Protein AF-A0A0D2XL15-F1 (afdb_monomer_lite)

Secondary structure (DSSP, 8-state):
--SSS---------PPPHHHHT-SSHHHHHHHHHHHHHHHHHHH-HHHHHHHHHHHH-TT-TT--GGGPEEEEE-SS-HHHHHHHHHHTT--EEEEEE--HHHHHHHHHHHH--SS-EEEEEEEESSSEEEEE---GGG--S------------------PPPHHHHHHHHHHHHHHHHHHHHHHHHHHHHHHHHTTTTSTTSTTPPEEEEEE-HHHHHSTTHHHHHHHHHHHHHT-

Foldseek 3Di:
DPPPLDDDDDDDDDDDDPCNVPDPDCLSVLLVVLVVVLVSCVVPPVVLNVVQVVCVVPVPDPPSDLVSQAEDEAQDDDVPSNVVSNVVSSSSYDHPYHHHPFRVLLVNCVSNDPDDADSFKGWEAEPDTDIDGDDDPVVCPDPDDDDDDDDDDDDDDDDDDDDPVRVVVVVVVVVVVLLVVLLVVLCVVQVRCVVVCVVPPPPPPRHHDYGYDYPCVVPPPCSVVSNVVSNCVVVVD

Structure (mmCIF, N/CA/C/O backbone):
data_AF-A0A0D2XL15-F1
#
_entry.id   AF-A0A0D2XL15-F1
#
loop_
_atom_site.group_PDB
_atom_site.id
_atom_site.type_symbol
_atom_site.label_atom_id
_atom_site.label_alt_id
_atom_site.label_comp_id
_atom_site.label_asym_id
_atom_site.label_entity_id
_atom_site.label_seq_id
_atom_site.pdbx_PDB_ins_code
_atom_site.Cartn_x
_atom_site.Cartn_y
_atom_site.Cartn_z
_atom_site.occupancy
_atom_site.B_iso_or_equiv
_atom_site.auth_seq_id
_atom_site.auth_comp_id
_atom_site.auth_asym_id
_atom_site.auth_atom_id
_atom_site.pdbx_PDB_model_num
ATOM 1 N N . MET A 1 1 ? -18.539 2.687 -1.175 1.00 51.81 1 MET A N 1
ATOM 2 C CA . MET A 1 1 ? -18.487 2.506 -2.646 1.00 51.81 1 MET A CA 1
ATOM 3 C C . MET A 1 1 ? -19.911 2.543 -3.176 1.00 51.81 1 MET A C 1
ATOM 5 O O . MET A 1 1 ? -20.771 2.013 -2.484 1.00 51.81 1 MET A O 1
ATOM 9 N N . TYR A 1 2 ? -20.169 3.165 -4.332 1.00 61.94 2 TYR A N 1
ATOM 10 C CA . TYR A 1 2 ? -21.537 3.346 -4.857 1.00 61.94 2 TYR A CA 1
ATOM 11 C C . TYR A 1 2 ? -21.943 2.327 -5.941 1.00 61.94 2 TYR A C 1
ATOM 13 O O . TYR A 1 2 ? -23.074 2.353 -6.412 1.00 61.94 2 TYR A O 1
ATOM 21 N N . GLY A 1 3 ? -21.058 1.389 -6.308 1.00 53.12 3 GLY A N 1
ATOM 22 C CA . GLY A 1 3 ? -21.353 0.332 -7.291 1.00 53.12 3 GLY A CA 1
ATOM 23 C C . GLY A 1 3 ? -21.255 0.768 -8.760 1.00 53.12 3 GLY A C 1
ATOM 24 O O . GLY A 1 3 ? -21.486 -0.035 -9.655 1.00 53.12 3 GLY A O 1
ATOM 25 N N . ASP A 1 4 ? -20.856 2.011 -9.012 1.00 60.22 4 ASP A N 1
ATOM 26 C CA . ASP A 1 4 ? -20.758 2.668 -10.321 1.00 60.22 4 ASP A CA 1
ATOM 27 C C . ASP A 1 4 ? -19.308 3.069 -10.667 1.00 60.22 4 ASP A C 1
ATOM 29 O O . ASP A 1 4 ? -19.067 4.003 -11.426 1.00 60.22 4 ASP A O 1
ATOM 33 N N . MET A 1 5 ? -18.323 2.380 -10.077 1.00 55.03 5 MET A N 1
ATOM 34 C CA . MET A 1 5 ? -16.891 2.729 -10.115 1.00 55.03 5 MET A CA 1
ATOM 35 C C . MET A 1 5 ? -16.540 4.063 -9.433 1.00 55.03 5 MET A C 1
ATOM 37 O O . MET A 1 5 ? -15.364 4.422 -9.373 1.00 55.03 5 MET A O 1
ATOM 41 N N . THR A 1 6 ? -17.504 4.764 -8.828 1.00 56.22 6 THR A N 1
ATOM 42 C CA . THR A 1 6 ? -17.238 5.946 -8.009 1.00 56.22 6 THR A CA 1
ATOM 43 C C . THR A 1 6 ? -17.158 5.581 -6.528 1.00 56.22 6 THR A C 1
ATOM 45 O O . THR A 1 6 ? -17.766 4.627 -6.017 1.00 56.22 6 THR A O 1
ATOM 48 N N . PHE A 1 7 ? -16.318 6.319 -5.811 1.00 63.94 7 PHE A N 1
ATOM 49 C CA . PHE A 1 7 ? -16.120 6.148 -4.384 1.00 63.94 7 PHE A CA 1
ATOM 50 C C . PHE A 1 7 ? -15.761 7.488 -3.757 1.00 63.94 7 PHE A C 1
ATOM 52 O O . PHE A 1 7 ? -15.059 8.303 -4.350 1.00 63.94 7 PHE A O 1
ATOM 59 N N . LYS A 1 8 ? -16.261 7.711 -2.542 1.00 68.00 8 LYS A N 1
ATOM 60 C CA . LYS A 1 8 ? -15.853 8.838 -1.715 1.00 68.00 8 LYS A CA 1
ATOM 61 C C . LYS A 1 8 ? -14.734 8.361 -0.800 1.00 68.00 8 LYS A C 1
ATOM 63 O O . LYS A 1 8 ? -14.941 7.446 -0.006 1.00 68.00 8 LYS A O 1
ATOM 68 N N . LEU A 1 9 ? -13.559 8.960 -0.953 1.00 74.31 9 LEU A N 1
ATOM 69 C CA . LEU A 1 9 ? -12.442 8.774 -0.037 1.00 74.31 9 LEU A CA 1
ATOM 70 C C . LEU A 1 9 ? -12.579 9.755 1.120 1.00 74.31 9 LEU A C 1
ATOM 72 O O . LEU A 1 9 ? -12.767 10.952 0.909 1.00 74.31 9 LEU A O 1
ATOM 76 N N . ALA A 1 10 ? -12.445 9.232 2.326 1.00 78.81 10 ALA A N 1
ATOM 77 C CA . ALA A 1 10 ? -12.200 9.997 3.531 1.00 78.81 10 ALA A CA 1
ATOM 78 C C . ALA A 1 10 ? -10.965 9.380 4.186 1.00 78.81 10 ALA A C 1
ATOM 80 O O . ALA A 1 10 ? -10.881 8.156 4.298 1.00 78.81 10 ALA A O 1
ATOM 81 N N . PHE A 1 11 ? -9.978 10.200 4.529 1.00 80.69 11 PHE A N 1
ATOM 82 C CA . PHE A 1 11 ? -8.733 9.718 5.112 1.00 80.69 11 PHE A CA 1
ATOM 83 C C . PHE A 1 11 ? -8.260 10.661 6.210 1.00 80.69 11 PHE A C 1
ATOM 85 O O . PHE A 1 11 ? -8.328 11.881 6.075 1.00 80.69 11 PHE A O 1
ATOM 92 N N . THR A 1 12 ? -7.728 10.071 7.274 1.00 84.06 12 THR A N 1
ATOM 93 C CA . THR A 1 12 ? -6.986 10.776 8.318 1.00 84.06 12 THR A CA 1
ATOM 94 C C . THR A 1 12 ? -5.523 10.386 8.177 1.00 84.06 12 THR A C 1
ATOM 96 O O . THR A 1 12 ? -5.206 9.199 8.098 1.00 84.06 12 THR A O 1
ATOM 99 N N . LYS A 1 13 ? -4.622 11.371 8.134 1.00 86.44 13 LYS A N 1
ATOM 100 C CA . LYS A 1 13 ? -3.174 11.136 8.108 1.00 86.44 13 LYS A CA 1
ATOM 101 C C . LYS A 1 13 ? -2.550 11.746 9.350 1.00 86.44 13 LYS A C 1
ATOM 103 O O . LYS A 1 13 ? -2.709 12.940 9.586 1.00 86.44 13 LYS A O 1
ATOM 108 N N . VAL A 1 14 ? -1.817 10.933 10.105 1.00 87.12 14 VAL A N 1
ATOM 109 C CA . VAL A 1 14 ? -1.129 11.363 11.325 1.00 87.12 14 VAL A CA 1
ATOM 110 C C . VAL A 1 14 ? 0.310 10.869 11.309 1.00 87.12 14 VAL A C 1
ATOM 112 O O . VAL A 1 14 ? 0.598 9.754 10.876 1.00 87.12 14 VAL A O 1
ATOM 115 N N . THR A 1 15 ? 1.221 11.729 11.753 1.00 85.75 15 THR A N 1
ATOM 116 C CA . THR A 1 15 ? 2.645 11.417 11.877 1.00 85.75 15 THR A CA 1
ATOM 117 C C . THR A 1 15 ? 2.882 10.587 13.133 1.00 85.75 15 THR A C 1
ATOM 119 O O . THR A 1 15 ? 2.457 10.969 14.222 1.00 85.75 15 THR A O 1
ATOM 122 N N . ILE A 1 16 ? 3.597 9.470 12.999 1.00 84.62 16 ILE A N 1
ATOM 123 C CA . ILE A 1 16 ? 4.055 8.692 14.154 1.00 84.62 16 ILE A CA 1
ATOM 124 C C . ILE A 1 16 ? 5.167 9.491 14.842 1.00 84.62 16 ILE A C 1
ATOM 126 O O . ILE A 1 16 ? 6.108 9.940 14.191 1.00 84.62 16 ILE A O 1
ATOM 130 N N . SER A 1 17 ? 5.054 9.709 16.152 1.00 86.44 17 SER A N 1
ATOM 131 C CA . SER A 1 17 ? 6.073 10.448 16.900 1.00 86.44 17 SER A CA 1
ATOM 132 C C . SER A 1 17 ? 7.366 9.637 17.020 1.00 86.44 17 SER A C 1
ATOM 134 O O . SER A 1 17 ? 7.341 8.407 17.070 1.00 86.44 17 SER A O 1
ATOM 136 N N . MET A 1 18 ? 8.508 10.319 17.139 1.00 83.81 18 MET A N 1
ATOM 137 C CA . MET A 1 18 ? 9.798 9.639 17.308 1.00 83.81 18 MET A CA 1
ATOM 138 C C . MET A 1 18 ? 9.825 8.758 18.570 1.00 83.81 18 MET A C 1
ATOM 140 O O . MET A 1 18 ? 10.387 7.669 18.564 1.00 83.81 18 MET A O 1
ATOM 144 N N . GLY A 1 19 ? 9.146 9.179 19.643 1.00 85.12 19 GLY A N 1
ATOM 145 C CA . GLY A 1 19 ? 9.004 8.361 20.851 1.00 85.12 19 GLY A CA 1
ATOM 146 C C . GLY A 1 19 ? 8.300 7.027 20.587 1.00 85.12 19 GLY A C 1
ATOM 147 O O . GLY A 1 19 ? 8.755 6.000 21.075 1.00 85.12 19 GLY A O 1
ATOM 148 N N . LEU A 1 20 ? 7.256 7.025 19.750 1.00 85.75 20 LEU A N 1
ATOM 149 C CA . LEU A 1 20 ? 6.548 5.803 19.356 1.00 85.75 20 LEU A CA 1
ATOM 150 C C . LEU A 1 20 ? 7.367 4.924 18.405 1.00 85.75 20 LEU A C 1
ATOM 152 O O . LEU A 1 20 ? 7.268 3.703 18.469 1.00 85.75 20 LEU A O 1
ATOM 156 N N . MET A 1 21 ? 8.194 5.518 17.543 1.00 81.44 21 MET A N 1
ATOM 157 C CA . MET A 1 21 ? 9.092 4.759 16.662 1.00 81.44 21 MET A CA 1
ATOM 158 C C . MET A 1 21 ? 10.205 4.028 17.434 1.00 81.44 21 MET A C 1
ATOM 160 O O . MET A 1 21 ? 10.733 3.035 16.943 1.00 81.44 21 MET A O 1
ATOM 164 N N . LEU A 1 22 ? 10.556 4.508 18.633 1.00 84.00 22 LEU A N 1
ATOM 165 C CA . LEU A 1 22 ? 11.539 3.894 19.538 1.00 84.00 22 LEU A CA 1
ATOM 166 C C . LEU A 1 22 ? 10.883 3.143 20.706 1.00 84.00 22 LEU A C 1
ATOM 168 O O . LEU A 1 22 ? 11.575 2.758 21.654 1.00 84.00 22 LEU A O 1
ATOM 172 N N . ALA A 1 23 ? 9.559 2.964 20.669 1.00 81.06 23 ALA A N 1
ATOM 173 C CA . ALA A 1 23 ? 8.829 2.289 21.729 1.00 81.06 23 ALA A CA 1
ATOM 174 C C . ALA A 1 23 ? 9.384 0.876 21.940 1.00 81.06 23 ALA A C 1
ATOM 176 O O . ALA A 1 23 ? 9.662 0.132 20.998 1.00 81.06 23 ALA A O 1
ATOM 177 N N . LYS A 1 24 ? 9.539 0.490 23.209 1.00 79.25 24 LYS A N 1
ATOM 178 C CA . LYS A 1 24 ? 10.111 -0.817 23.568 1.00 79.25 24 LYS A CA 1
ATOM 179 C C . LYS A 1 24 ? 9.142 -1.965 23.316 1.00 79.25 24 LYS A C 1
ATOM 181 O O . LYS A 1 24 ? 9.563 -3.117 23.241 1.00 79.25 24 LYS A O 1
ATOM 186 N N . THR A 1 25 ? 7.850 -1.660 23.242 1.00 81.62 25 THR A N 1
ATOM 187 C CA . THR A 1 25 ? 6.784 -2.644 23.086 1.00 81.62 25 THR A CA 1
ATOM 188 C C . THR A 1 25 ? 5.857 -2.246 21.947 1.00 81.62 25 THR A C 1
ATOM 190 O O . THR A 1 25 ? 5.632 -1.067 21.679 1.00 81.62 25 THR A O 1
ATOM 193 N N . ALA A 1 26 ? 5.286 -3.248 21.280 1.00 79.25 26 ALA A N 1
ATOM 194 C CA . ALA A 1 26 ? 4.296 -3.029 20.232 1.00 79.25 26 ALA A CA 1
ATOM 195 C C . ALA A 1 26 ? 2.955 -2.507 20.780 1.00 79.25 26 ALA A C 1
ATOM 197 O O . ALA A 1 26 ? 2.168 -1.961 20.011 1.00 79.25 26 ALA A O 1
ATOM 198 N N . GLU A 1 27 ? 2.697 -2.656 22.084 1.00 83.38 27 GLU A N 1
ATOM 199 C CA . GLU A 1 27 ? 1.460 -2.210 22.738 1.00 83.38 27 GLU A CA 1
ATOM 200 C C . GLU A 1 27 ? 1.260 -0.701 22.593 1.00 83.38 27 GLU A C 1
ATOM 202 O O . GLU A 1 27 ? 0.172 -0.264 22.233 1.00 83.38 27 GLU A O 1
ATOM 207 N N . GLU A 1 28 ? 2.317 0.094 22.779 1.00 84.56 28 GLU A N 1
ATOM 208 C CA . GLU A 1 28 ? 2.255 1.556 22.655 1.00 84.56 28 GLU A CA 1
ATOM 209 C C . GLU A 1 28 ? 1.851 1.989 21.238 1.00 84.56 28 GLU A C 1
ATOM 211 O O . GLU A 1 28 ? 0.958 2.821 21.058 1.00 84.56 28 GLU A O 1
ATOM 216 N N . LEU A 1 29 ? 2.461 1.374 20.219 1.00 84.50 29 LEU A N 1
ATOM 217 C CA . LEU A 1 29 ? 2.118 1.630 18.823 1.00 84.50 29 LEU A CA 1
ATOM 218 C C . LEU A 1 29 ? 0.697 1.148 18.498 1.00 84.50 29 LEU A C 1
ATOM 220 O O . LEU A 1 29 ? -0.052 1.855 17.829 1.00 84.50 29 LEU A O 1
ATOM 224 N N . CYS A 1 30 ? 0.299 -0.031 18.980 1.00 84.94 30 CYS A N 1
ATOM 225 C CA . CYS A 1 30 ? -1.039 -0.574 18.745 1.00 84.94 30 CYS A CA 1
ATOM 226 C C . CYS A 1 30 ? -2.126 0.280 19.415 1.00 84.94 30 CYS A C 1
ATOM 228 O O . CYS A 1 30 ? -3.154 0.550 18.796 1.00 84.94 30 CYS A O 1
ATOM 230 N N . ALA A 1 31 ? -1.887 0.772 20.631 1.00 86.69 31 ALA A N 1
ATOM 231 C CA . ALA A 1 31 ? -2.797 1.662 21.345 1.00 86.69 31 ALA A CA 1
ATOM 232 C C . ALA A 1 31 ? -2.922 3.019 20.638 1.00 86.69 31 ALA A C 1
ATOM 234 O O . ALA A 1 31 ? -4.026 3.565 20.517 1.00 86.69 31 ALA A O 1
ATOM 235 N N . PHE A 1 32 ? -1.809 3.545 20.117 1.00 89.19 32 PHE A N 1
ATOM 236 C CA . PHE A 1 32 ? -1.817 4.728 19.263 1.00 89.19 32 PHE A CA 1
ATOM 237 C C . PHE A 1 32 ? -2.675 4.497 18.012 1.00 89.19 32 PHE A C 1
ATOM 239 O O . PHE A 1 32 ? -3.601 5.267 17.769 1.00 89.19 32 PHE A O 1
ATOM 246 N N . LEU A 1 33 ? -2.446 3.409 17.268 1.00 87.12 33 LEU A N 1
ATOM 247 C CA . LEU A 1 33 ? -3.230 3.070 16.075 1.00 87.12 33 LEU A CA 1
ATOM 248 C C . LEU A 1 33 ? -4.725 2.915 16.386 1.00 87.12 33 LEU A C 1
ATOM 250 O O . LEU A 1 33 ? -5.554 3.445 15.652 1.00 87.12 33 LEU A O 1
ATOM 254 N N . ALA A 1 34 ? -5.079 2.252 17.489 1.00 87.25 34 ALA A N 1
ATOM 255 C CA . ALA A 1 34 ? -6.471 2.096 17.904 1.00 87.25 34 ALA A CA 1
ATOM 256 C C . ALA A 1 34 ? -7.134 3.451 18.224 1.00 87.25 34 ALA A C 1
ATOM 258 O O . ALA A 1 34 ? -8.297 3.653 17.885 1.00 87.25 34 ALA A O 1
ATOM 259 N N . THR A 1 35 ? -6.382 4.399 18.798 1.00 90.19 35 THR A N 1
ATOM 260 C CA . THR A 1 35 ? -6.838 5.791 18.984 1.00 90.19 35 THR A CA 1
ATOM 261 C C . THR A 1 35 ? -7.116 6.459 17.643 1.00 90.19 35 THR A C 1
ATOM 263 O O . THR A 1 35 ? -8.181 7.025 17.444 1.00 90.19 35 THR A O 1
ATOM 266 N N . GLN A 1 36 ? -6.191 6.335 16.688 1.00 90.31 36 GLN A N 1
ATOM 267 C CA . GLN A 1 36 ? -6.351 6.951 15.369 1.00 90.31 36 GLN A CA 1
ATOM 268 C C . GLN A 1 36 ? -7.540 6.373 14.587 1.00 90.31 36 GLN A C 1
ATOM 270 O O . GLN A 1 36 ? -8.208 7.096 13.847 1.00 90.31 36 GLN A O 1
ATOM 275 N N . ILE A 1 37 ? -7.827 5.077 14.753 1.00 87.88 37 ILE A N 1
ATOM 276 C CA . ILE A 1 37 ? -9.014 4.438 14.171 1.00 87.88 37 ILE A CA 1
ATOM 277 C C . ILE A 1 37 ? -10.286 5.031 14.784 1.00 87.88 37 ILE A C 1
ATOM 279 O O . ILE A 1 37 ? -11.209 5.364 14.045 1.00 87.88 37 ILE A O 1
ATOM 283 N N . GLU A 1 38 ? -10.333 5.182 16.107 1.00 89.06 38 GLU A N 1
ATOM 284 C CA . GLU A 1 38 ? -11.471 5.776 16.813 1.00 89.06 38 GLU A CA 1
ATOM 285 C C . GLU A 1 38 ? -11.742 7.216 16.366 1.00 89.06 38 GLU A C 1
ATOM 287 O O . GLU A 1 38 ? -12.856 7.510 15.936 1.00 89.06 38 GLU A O 1
ATOM 292 N N . ASP A 1 39 ? -10.716 8.069 16.370 1.00 90.25 39 ASP A N 1
ATOM 293 C CA . ASP A 1 39 ? -10.825 9.473 15.958 1.00 90.25 39 ASP A CA 1
ATOM 294 C C . ASP A 1 39 ? -11.302 9.586 14.497 1.00 90.25 39 ASP A C 1
ATOM 296 O O . ASP A 1 39 ? -12.125 10.433 14.146 1.00 90.25 39 ASP A O 1
ATOM 300 N N . SER A 1 40 ? -10.818 8.695 13.623 1.00 89.06 40 SER A N 1
ATOM 301 C CA . SER A 1 40 ? -11.252 8.636 12.225 1.00 89.06 40 SER A CA 1
ATOM 302 C C . SER A 1 40 ? -12.710 8.186 12.078 1.00 89.06 40 SER A C 1
ATOM 304 O O . SER A 1 40 ? -13.432 8.731 11.239 1.00 89.06 40 SER A O 1
ATOM 306 N N . LEU A 1 41 ? -13.164 7.217 12.883 1.00 88.19 41 LEU A N 1
ATOM 307 C CA . LEU A 1 41 ? -14.560 6.771 12.896 1.00 88.19 41 LEU A CA 1
ATOM 308 C C . LEU A 1 41 ? -15.491 7.873 13.407 1.00 88.19 41 LEU A C 1
ATOM 310 O O . LEU A 1 41 ? -16.550 8.077 12.820 1.00 88.19 41 LEU A O 1
ATOM 314 N N . GLU A 1 42 ? -15.099 8.606 14.448 1.00 90.19 42 GLU A N 1
ATOM 315 C CA . GLU A 1 42 ? -15.861 9.751 14.952 1.00 90.19 42 GLU A CA 1
ATOM 316 C C . GLU A 1 42 ? -15.994 10.850 13.890 1.00 90.19 42 GLU A C 1
ATOM 318 O O . GLU A 1 42 ? -17.090 11.365 13.660 1.00 90.19 42 GLU A O 1
ATOM 323 N N . LEU A 1 43 ? -14.899 11.162 13.192 1.00 90.44 43 LEU A N 1
ATOM 324 C CA . LEU A 1 43 ? -14.871 12.225 12.191 1.00 90.44 43 LEU A CA 1
ATOM 325 C C . LEU A 1 43 ? -15.643 11.874 10.911 1.00 90.44 43 LEU A C 1
ATOM 327 O O . LEU A 1 43 ? -16.346 12.719 10.356 1.00 90.44 43 LEU A O 1
ATOM 331 N N . HIS A 1 44 ? -15.484 10.650 10.407 1.00 88.44 44 HIS A N 1
ATOM 332 C CA . HIS A 1 44 ? -15.960 10.274 9.073 1.00 88.44 44 HIS A CA 1
ATOM 333 C C . HIS A 1 44 ? -17.220 9.398 9.076 1.00 88.44 44 HIS A C 1
ATOM 335 O O . HIS A 1 44 ? -17.907 9.345 8.055 1.00 88.44 44 HIS A O 1
ATOM 341 N N . HIS A 1 45 ? -17.533 8.744 10.200 1.00 86.50 45 HIS A N 1
ATOM 342 C CA . HIS A 1 45 ? -18.658 7.815 10.364 1.00 86.50 45 HIS A CA 1
ATOM 343 C C . HIS A 1 45 ? -19.414 8.045 11.693 1.00 86.50 45 HIS A C 1
ATOM 345 O O . HIS A 1 45 ? -19.533 7.125 12.517 1.00 86.50 45 HIS A O 1
ATOM 351 N N . PRO A 1 46 ? -19.949 9.258 11.938 1.00 86.06 46 PRO A N 1
ATOM 352 C CA . PRO A 1 46 ? -20.573 9.619 13.214 1.00 86.06 46 PRO A CA 1
ATOM 353 C C . PRO A 1 46 ? -21.761 8.712 13.582 1.00 86.06 46 PRO A C 1
ATOM 355 O O . PRO A 1 46 ? -21.992 8.414 14.755 1.00 86.06 46 PRO A O 1
ATOM 358 N N . GLU A 1 47 ? -22.501 8.198 12.600 1.00 84.62 47 GLU A N 1
ATOM 359 C CA . GLU A 1 47 ? -23.578 7.224 12.798 1.00 84.62 47 GLU A CA 1
ATOM 360 C C . GLU A 1 47 ? -23.083 5.892 13.388 1.00 84.62 47 GLU A C 1
ATOM 362 O O . GLU A 1 47 ? -23.728 5.324 14.277 1.00 84.62 47 GLU A O 1
ATOM 367 N N . HIS A 1 48 ? -21.909 5.415 12.967 1.00 83.38 48 HIS A N 1
ATOM 368 C CA . HIS A 1 48 ? -21.273 4.248 13.575 1.00 83.38 48 HIS A CA 1
ATOM 369 C C . HIS A 1 48 ? -20.715 4.593 14.955 1.00 83.38 48 HIS A C 1
ATOM 371 O O . HIS A 1 48 ? -20.929 3.836 15.905 1.00 83.38 48 HIS A O 1
ATOM 377 N N . TYR A 1 49 ? -20.079 5.757 15.103 1.00 85.38 49 TYR A N 1
ATOM 378 C CA . TYR A 1 49 ? -19.511 6.179 16.381 1.00 85.38 49 TYR A CA 1
ATOM 379 C C . TYR A 1 49 ? -20.567 6.320 17.485 1.00 85.38 49 TYR A C 1
ATOM 381 O O . TYR A 1 49 ? -20.379 5.829 18.596 1.00 85.38 49 TYR A O 1
ATOM 389 N N . THR A 1 50 ? -21.750 6.860 17.178 1.00 85.44 50 THR A N 1
ATOM 390 C CA . THR A 1 50 ? -22.860 6.893 18.151 1.00 85.44 50 THR A CA 1
ATOM 391 C C . THR A 1 50 ? -23.285 5.494 18.614 1.00 85.44 50 THR A C 1
ATOM 393 O O . THR A 1 50 ? -23.683 5.321 19.766 1.00 85.44 50 THR A O 1
ATOM 396 N N . THR A 1 51 ? -23.161 4.473 17.760 1.00 83.38 51 THR A N 1
ATOM 397 C CA . THR A 1 51 ? -23.419 3.075 18.138 1.00 83.38 51 THR A CA 1
ATOM 398 C C . THR A 1 51 ? -22.322 2.531 19.060 1.00 83.38 51 THR A C 1
ATOM 400 O O . THR A 1 51 ? -22.641 1.836 20.025 1.00 83.38 51 THR A O 1
ATOM 403 N N . ILE A 1 52 ? -21.054 2.892 18.828 1.00 84.38 52 ILE A N 1
ATOM 404 C CA . ILE A 1 52 ? -19.929 2.579 19.730 1.00 84.38 52 ILE A CA 1
ATOM 405 C C . ILE A 1 52 ? -20.181 3.182 21.118 1.00 84.38 52 ILE A C 1
ATOM 407 O O . ILE A 1 52 ? -20.109 2.475 22.125 1.00 84.38 52 ILE A O 1
ATOM 411 N N . VAL A 1 53 ? -20.553 4.465 21.178 1.00 85.38 53 VAL A N 1
ATOM 412 C CA . VAL A 1 53 ? -20.873 5.163 22.435 1.00 85.38 53 VAL A CA 1
ATOM 413 C C . VAL A 1 53 ? -22.023 4.475 23.172 1.00 85.38 53 VAL A C 1
ATOM 415 O O . VAL A 1 53 ? -21.907 4.212 24.370 1.00 85.38 53 VAL A O 1
ATOM 418 N N . ARG A 1 54 ? -23.102 4.106 22.466 1.00 82.62 54 ARG A N 1
ATOM 419 C CA . ARG A 1 54 ? -24.219 3.347 23.056 1.00 82.62 54 ARG A CA 1
ATOM 420 C C . ARG A 1 54 ? -23.762 2.001 23.609 1.00 82.62 54 ARG A C 1
ATOM 422 O O . ARG A 1 54 ? -24.067 1.701 24.755 1.00 82.62 54 ARG A O 1
ATOM 429 N N . LYS A 1 55 ? -22.963 1.228 22.864 1.00 82.06 55 LYS A N 1
ATOM 430 C CA . LYS A 1 55 ? -22.439 -0.064 23.340 1.00 82.06 55 LYS A CA 1
ATOM 431 C C . LYS A 1 55 ? -21.615 0.062 24.620 1.00 82.06 55 LYS A C 1
ATOM 433 O O . LYS A 1 55 ? -21.712 -0.794 25.493 1.00 82.06 55 LYS A O 1
ATOM 438 N N . ARG A 1 56 ? -20.807 1.120 24.739 1.00 85.19 56 ARG A N 1
ATOM 439 C CA . ARG A 1 56 ? -20.014 1.392 25.950 1.00 85.19 56 ARG A CA 1
ATOM 440 C C . ARG A 1 56 ? -20.898 1.719 27.157 1.00 85.19 56 ARG A C 1
ATOM 442 O O . ARG A 1 56 ? -20.554 1.341 28.271 1.00 85.19 56 ARG A O 1
ATOM 449 N N . GLN A 1 57 ? -22.027 2.397 26.943 1.00 84.88 57 GLN A N 1
ATOM 450 C CA . GLN A 1 57 ? -22.988 2.741 27.998 1.00 84.88 57 GLN A CA 1
ATOM 451 C C . GLN A 1 57 ? -23.889 1.559 28.388 1.00 84.88 57 GLN A C 1
ATOM 453 O O . GLN A 1 57 ? -24.194 1.385 29.566 1.00 84.88 57 GLN A O 1
ATOM 458 N N . THR A 1 58 ? -24.294 0.732 27.421 1.00 84.12 58 THR A N 1
ATOM 459 C CA . THR A 1 58 ? -25.181 -0.426 27.614 1.00 84.12 58 THR A CA 1
ATOM 460 C C . THR A 1 58 ? -24.594 -1.697 26.979 1.00 84.12 58 THR A C 1
ATOM 462 O O . THR A 1 58 ? -25.011 -2.104 25.893 1.00 84.12 58 THR A O 1
ATOM 465 N N . PRO A 1 59 ? -23.648 -2.383 27.657 1.00 77.12 59 PRO A N 1
ATOM 466 C CA . PRO A 1 59 ? -22.901 -3.510 27.078 1.00 77.12 59 PRO A CA 1
ATOM 467 C C . PRO A 1 59 ? -23.749 -4.719 26.666 1.00 77.12 59 PRO A C 1
ATOM 469 O O . PRO A 1 59 ? -23.381 -5.439 25.741 1.00 77.12 59 PRO A O 1
ATOM 472 N N . ASN A 1 60 ? -24.883 -4.930 27.340 1.00 77.50 60 ASN A N 1
ATOM 473 C CA . ASN A 1 60 ? -25.777 -6.073 27.132 1.00 77.50 60 ASN A CA 1
ATOM 474 C C . ASN A 1 60 ? -27.008 -5.723 26.285 1.00 77.50 60 ASN A C 1
ATOM 476 O O . ASN A 1 60 ? -28.019 -6.413 26.377 1.00 77.50 60 ASN A O 1
ATOM 480 N N . ASP A 1 61 ? -26.962 -4.638 25.510 1.00 72.62 61 ASP A N 1
ATOM 481 C CA . ASP A 1 61 ? -28.078 -4.239 24.655 1.00 72.62 61 ASP A CA 1
ATOM 482 C C . ASP A 1 61 ? -28.227 -5.212 23.462 1.00 72.62 61 ASP A C 1
ATOM 484 O O . ASP A 1 61 ? -27.367 -5.231 22.574 1.00 72.62 61 ASP A O 1
ATOM 488 N N . PRO A 1 62 ? -29.311 -6.014 23.399 1.00 67.94 62 PRO A N 1
ATOM 489 C CA . PRO A 1 62 ? -29.525 -6.979 22.323 1.00 67.94 62 PRO A CA 1
ATOM 490 C C . PRO A 1 62 ? -29.877 -6.323 20.976 1.00 67.94 62 PRO A C 1
ATOM 492 O O . PRO A 1 62 ? -29.945 -7.020 19.968 1.00 67.94 62 PRO A O 1
ATOM 495 N N . SER A 1 63 ? -30.103 -5.003 20.929 1.00 69.12 63 SER A N 1
ATOM 496 C CA . SER A 1 63 ? -30.420 -4.262 19.699 1.00 69.12 63 SER A CA 1
ATOM 497 C C . SER A 1 63 ? -29.189 -3.863 18.866 1.00 69.12 63 SER A C 1
ATOM 499 O O . SER A 1 63 ? -29.324 -3.309 17.768 1.00 69.12 63 SER A O 1
ATOM 501 N N . ILE A 1 64 ? -27.973 -4.147 19.349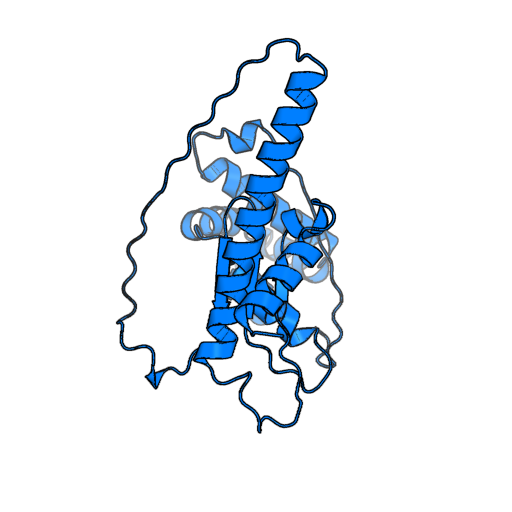 1.00 65.62 64 ILE A N 1
ATOM 502 C CA . ILE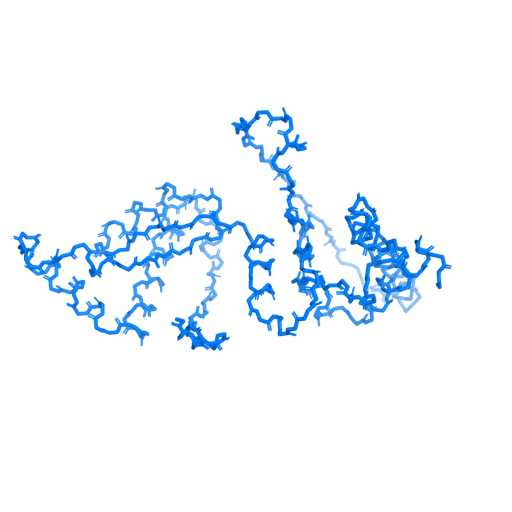 A 1 64 ? -26.727 -3.943 18.601 1.00 65.62 64 ILE A CA 1
ATOM 503 C C . ILE A 1 64 ? -26.506 -5.159 17.689 1.00 65.62 64 ILE A C 1
ATOM 505 O O . ILE A 1 64 ? -25.788 -6.095 18.030 1.00 65.62 64 ILE A O 1
ATOM 509 N N . PHE A 1 65 ? -27.166 -5.147 16.530 1.00 61.91 65 PHE A N 1
ATOM 510 C CA . PHE A 1 65 ? -27.039 -6.179 15.495 1.00 61.91 65 PHE A CA 1
ATOM 511 C C . PHE A 1 65 ? -25.617 -6.257 14.905 1.00 61.91 65 PHE A C 1
ATOM 513 O O . PHE A 1 65 ? -24.904 -5.249 14.844 1.00 61.91 65 PHE A O 1
ATOM 520 N N . GLU A 1 66 ? -25.228 -7.440 14.406 1.00 59.25 66 GLU A N 1
ATOM 521 C CA . GLU A 1 66 ? -23.962 -7.661 13.677 1.00 59.25 66 GLU A CA 1
ATOM 522 C C . GLU A 1 66 ? -23.802 -6.727 12.464 1.00 59.25 66 GLU A C 1
ATOM 524 O O . GLU A 1 66 ? -22.683 -6.366 12.107 1.00 59.25 66 GLU A O 1
ATOM 529 N N . ASP A 1 67 ? -24.911 -6.254 11.895 1.00 58.72 67 ASP A N 1
ATOM 530 C CA . ASP A 1 67 ? -24.965 -5.364 10.730 1.00 58.72 67 ASP A CA 1
ATOM 531 C C . ASP A 1 67 ? -24.356 -3.973 10.991 1.00 58.72 67 ASP A C 1
ATOM 533 O O . ASP A 1 67 ? -24.073 -3.227 10.055 1.00 58.72 67 ASP A O 1
ATOM 537 N N . LYS A 1 68 ? -24.149 -3.603 12.264 1.00 68.69 68 LYS A N 1
ATOM 538 C CA . LYS A 1 68 ? -23.520 -2.331 12.662 1.00 68.69 68 LYS A CA 1
ATOM 539 C C . LYS A 1 68 ? -22.016 -2.436 12.904 1.00 68.69 68 LYS A C 1
ATOM 541 O O . LYS A 1 68 ? -21.389 -1.445 13.286 1.00 68.69 68 LYS A O 1
ATOM 546 N N . VAL A 1 69 ? -21.440 -3.620 12.697 1.00 74.88 69 VAL A N 1
ATOM 547 C CA . VAL A 1 69 ? -20.000 -3.849 12.806 1.00 74.88 69 VAL A CA 1
ATOM 548 C C . VAL A 1 69 ? -19.303 -3.263 11.583 1.00 74.88 69 VAL A C 1
ATOM 550 O O . VAL A 1 69 ? -19.594 -3.630 10.445 1.00 74.88 69 VAL A O 1
ATOM 553 N N . PHE A 1 70 ? -18.358 -2.358 11.817 1.00 80.06 70 PHE A N 1
ATOM 554 C CA . PHE A 1 70 ? -17.607 -1.716 10.749 1.00 80.06 70 PHE A CA 1
ATOM 555 C C . PHE A 1 70 ? -16.529 -2.667 10.219 1.00 80.06 70 PHE A C 1
ATOM 557 O O . PHE A 1 70 ? -15.708 -3.180 10.981 1.00 80.06 70 PHE A O 1
ATOM 564 N N . GLN A 1 71 ? -16.524 -2.929 8.913 1.00 77.19 71 GLN A N 1
ATOM 565 C CA . GLN A 1 71 ? -15.533 -3.808 8.294 1.00 77.19 71 GLN A CA 1
ATOM 566 C C . GLN A 1 71 ? -14.276 -3.018 7.935 1.00 77.19 71 GLN A C 1
ATOM 568 O O . GLN A 1 71 ? -14.329 -2.087 7.133 1.00 77.19 71 GLN A O 1
ATOM 573 N N . LEU A 1 72 ? -13.140 -3.412 8.507 1.00 76.75 72 LEU A N 1
ATOM 574 C CA . LEU A 1 72 ? -11.852 -2.764 8.285 1.00 76.75 72 LEU A CA 1
ATOM 575 C C . LEU A 1 72 ? -10.891 -3.700 7.544 1.00 76.75 72 LEU A C 1
ATOM 577 O O . LEU A 1 72 ? -10.812 -4.897 7.833 1.00 76.75 72 LEU A O 1
ATOM 581 N N . GLY A 1 73 ? -10.163 -3.142 6.579 1.00 71.44 73 GLY A N 1
ATOM 582 C CA . GLY A 1 73 ? -9.037 -3.799 5.921 1.00 71.44 73 GLY A CA 1
ATOM 583 C C . GLY A 1 73 ? -7.721 -3.288 6.498 1.00 71.44 73 GLY A C 1
ATOM 584 O O . GLY A 1 73 ? -7.552 -2.081 6.652 1.00 71.44 73 GLY A O 1
ATOM 585 N N . PHE A 1 74 ? -6.794 -4.193 6.802 1.00 70.31 74 PHE A N 1
ATOM 586 C CA . PHE A 1 74 ? -5.444 -3.852 7.251 1.00 70.31 74 PHE A CA 1
ATOM 587 C C . PHE A 1 74 ? -4.418 -4.174 6.176 1.00 70.31 74 PHE A C 1
ATOM 589 O O . PHE A 1 74 ? -4.531 -5.203 5.506 1.00 70.31 74 PHE A O 1
ATOM 596 N N . THR A 1 75 ? -3.384 -3.334 6.066 1.00 63.56 75 THR A N 1
ATOM 597 C CA . THR A 1 75 ? -2.256 -3.593 5.163 1.00 63.56 75 THR A CA 1
ATOM 598 C C . THR A 1 75 ? -0.979 -4.100 5.829 1.00 63.56 75 THR A C 1
ATOM 600 O O . THR A 1 75 ? -0.013 -4.443 5.148 1.00 63.56 75 THR A O 1
ATOM 603 N N . PHE A 1 76 ? -0.990 -4.261 7.157 1.00 62.62 76 PHE A N 1
ATOM 604 C CA . PHE A 1 76 ? 0.198 -4.593 7.946 1.00 62.62 76 PHE A CA 1
ATOM 605 C C . PHE A 1 76 ? 0.205 -6.016 8.500 1.00 62.62 76 PHE A C 1
ATOM 607 O O . PHE A 1 76 ? -0.811 -6.567 8.910 1.00 62.62 76 PHE A O 1
ATOM 614 N N . SER A 1 77 ? 1.405 -6.580 8.598 1.00 54.50 77 SER A N 1
ATOM 615 C CA . SER A 1 77 ? 1.655 -7.997 8.877 1.00 54.50 77 SER A CA 1
ATOM 616 C C . SER A 1 77 ? 1.412 -8.459 10.327 1.00 54.50 77 SER A C 1
ATOM 618 O O . SER A 1 77 ? 1.497 -9.658 10.585 1.00 54.50 77 SER A O 1
ATOM 620 N N . PHE A 1 78 ? 1.111 -7.566 11.282 1.00 59.31 78 PHE A N 1
ATOM 621 C CA . PHE A 1 78 ? 1.043 -7.898 12.719 1.00 59.31 78 PHE A CA 1
ATOM 622 C C . PHE A 1 78 ? -0.326 -7.602 13.346 1.00 59.31 78 PHE A C 1
ATOM 624 O O . PHE A 1 78 ? -0.506 -6.642 14.089 1.00 59.31 78 PHE A O 1
ATOM 631 N N . LEU A 1 79 ? -1.299 -8.468 13.065 1.00 60.16 79 LEU A N 1
ATOM 632 C CA . LEU A 1 79 ? -2.696 -8.279 13.474 1.00 60.16 79 LEU A CA 1
ATOM 633 C C . LEU A 1 79 ? -3.000 -8.598 14.941 1.00 60.16 79 LEU A C 1
ATOM 635 O O . LEU A 1 79 ? -3.874 -7.972 15.527 1.00 60.16 79 LEU A O 1
ATOM 639 N N . VAL A 1 80 ? -2.307 -9.565 15.547 1.00 61.12 80 VAL A N 1
ATOM 640 C CA . VAL A 1 80 ? -2.731 -10.125 16.845 1.00 61.12 80 VAL A CA 1
ATOM 641 C C . VAL A 1 80 ? -2.711 -9.078 17.965 1.00 61.12 80 VAL A C 1
ATOM 643 O O . VAL A 1 80 ? -3.675 -8.976 18.717 1.00 61.12 80 VAL A O 1
ATOM 646 N N . GLN A 1 81 ? -1.653 -8.269 18.054 1.00 63.06 81 GLN A N 1
ATOM 647 C CA . GLN A 1 81 ? -1.532 -7.223 19.081 1.00 63.06 81 GLN A CA 1
ATOM 648 C C . GLN A 1 81 ? -2.406 -5.998 18.774 1.00 63.06 81 GLN A C 1
ATOM 650 O O . GLN A 1 81 ? -2.948 -5.382 19.686 1.00 63.06 81 GLN A O 1
ATOM 655 N N . GLN A 1 82 ? -2.616 -5.682 17.492 1.00 65.50 82 GLN A N 1
ATOM 656 C CA . GLN A 1 82 ? -3.488 -4.578 17.081 1.00 65.50 82 GLN A CA 1
ATOM 657 C C . GLN A 1 82 ? -4.953 -4.850 17.434 1.00 65.50 82 GLN A C 1
ATOM 659 O O . GLN A 1 82 ? -5.639 -3.963 17.938 1.00 65.50 82 GLN A O 1
ATOM 664 N N . LEU A 1 83 ? -5.421 -6.085 17.222 1.00 69.88 83 LEU A N 1
ATOM 665 C CA . LEU A 1 83 ? -6.786 -6.490 17.562 1.00 69.88 83 LEU A CA 1
ATOM 666 C C . LEU A 1 83 ? -7.069 -6.344 19.059 1.00 69.88 83 LEU A C 1
ATOM 668 O O . LEU A 1 83 ? -8.120 -5.831 19.424 1.00 69.88 83 LEU A O 1
ATOM 672 N N . GLN A 1 84 ? -6.112 -6.704 19.920 1.00 76.06 84 GLN A N 1
ATOM 673 C CA . GLN A 1 84 ? -6.273 -6.572 21.371 1.00 76.06 84 GLN A CA 1
ATOM 674 C C . GLN A 1 84 ? -6.502 -5.116 21.805 1.00 76.06 84 GLN A C 1
ATOM 676 O O . GLN A 1 84 ? -7.372 -4.856 22.634 1.00 76.06 84 GLN A O 1
ATOM 681 N N . GLU A 1 85 ? -5.765 -4.156 21.241 1.00 80.00 85 GLU A N 1
ATOM 682 C CA . GLU A 1 85 ? -5.938 -2.731 21.570 1.00 80.00 85 GLU A CA 1
ATOM 683 C C . GLU A 1 85 ? -7.232 -2.135 20.994 1.00 80.00 85 GLU A C 1
ATOM 685 O O . GLU A 1 85 ? -7.869 -1.290 21.627 1.00 80.00 85 GLU A O 1
ATOM 690 N N . ILE A 1 86 ? -7.665 -2.605 19.821 1.00 80.25 86 ILE A N 1
ATOM 691 C CA . ILE A 1 86 ? -8.958 -2.235 19.223 1.00 80.25 86 ILE A CA 1
ATOM 692 C C . ILE A 1 86 ? -10.118 -2.763 20.080 1.00 80.25 86 ILE A C 1
ATOM 694 O O . ILE A 1 86 ? -11.076 -2.029 20.347 1.00 80.25 86 ILE A O 1
ATOM 698 N N . ASP A 1 87 ? -10.014 -4.004 20.559 1.00 79.88 87 ASP A N 1
ATOM 699 C CA . ASP A 1 87 ? -11.018 -4.647 21.409 1.00 79.88 87 ASP A CA 1
ATOM 700 C C . ASP A 1 87 ? -11.141 -3.950 22.768 1.00 79.88 87 ASP A C 1
ATOM 702 O O . ASP A 1 87 ? -12.260 -3.695 23.222 1.00 79.88 87 ASP A O 1
ATOM 706 N N . LYS A 1 88 ? -10.017 -3.542 23.382 1.00 83.69 88 LYS A N 1
ATOM 707 C CA . LYS A 1 88 ? -10.008 -2.730 24.618 1.00 83.69 88 LYS A CA 1
ATOM 708 C C . LYS A 1 88 ? -10.814 -1.437 24.474 1.00 83.69 88 LYS A C 1
ATOM 710 O O . LYS A 1 88 ? -11.389 -0.958 25.449 1.00 83.69 88 LYS A O 1
ATOM 715 N N . ARG A 1 89 ? -10.878 -0.878 23.263 1.00 80.25 89 ARG A N 1
ATOM 716 C CA . ARG A 1 89 ? -11.643 0.335 22.958 1.00 80.25 89 ARG A CA 1
ATOM 717 C C . ARG A 1 89 ? -13.081 0.059 22.518 1.00 80.25 89 ARG A C 1
ATOM 719 O O . ARG A 1 89 ? -13.847 1.004 22.372 1.00 80.25 89 ARG A O 1
ATOM 726 N N . VAL A 1 90 ? -13.517 -1.190 22.354 1.00 81.88 90 VAL A N 1
ATOM 727 C CA . VAL A 1 90 ? -14.910 -1.530 21.986 1.00 81.88 90 VAL A CA 1
ATOM 728 C C . VAL A 1 90 ? -15.341 -0.867 20.662 1.00 81.88 90 VAL A C 1
ATOM 730 O O . VAL A 1 90 ? -16.490 -0.464 20.503 1.00 81.88 90 VAL A O 1
ATOM 733 N N . LEU A 1 91 ? -14.431 -0.744 19.688 1.00 78.81 91 LEU A N 1
ATOM 734 C CA . LEU A 1 91 ? -14.672 0.035 18.459 1.00 78.81 91 LEU A CA 1
ATOM 735 C C . LEU A 1 91 ? -15.674 -0.596 17.479 1.00 78.81 91 LEU A C 1
ATOM 737 O O . LEU A 1 91 ? -15.949 -0.013 16.438 1.00 78.81 91 LEU A O 1
ATOM 741 N N . LEU A 1 92 ? -16.246 -1.765 17.795 1.00 79.31 92 LEU A N 1
ATOM 742 C CA . LEU A 1 92 ? -17.182 -2.481 16.915 1.00 79.31 92 LEU A CA 1
ATOM 743 C C . LEU A 1 92 ? -16.634 -2.671 15.492 1.00 79.31 92 LEU A C 1
ATOM 745 O O . LEU A 1 92 ? -17.374 -2.606 14.512 1.00 79.31 92 LEU A O 1
ATOM 749 N N . VAL A 1 93 ? -15.332 -2.923 15.384 1.00 78.69 93 VAL A N 1
ATOM 750 C CA . VAL A 1 93 ? -14.653 -3.164 14.115 1.00 78.69 93 VAL A CA 1
ATOM 751 C C . VAL A 1 93 ? -14.422 -4.660 13.935 1.00 78.69 93 VAL A C 1
ATOM 753 O O . VAL A 1 93 ? -14.041 -5.357 14.873 1.00 78.69 93 VAL A O 1
ATOM 756 N N . ARG A 1 94 ? -14.611 -5.157 12.712 1.00 76.06 94 ARG A N 1
ATOM 757 C CA . ARG A 1 94 ? -14.195 -6.499 12.298 1.00 76.06 94 ARG A CA 1
ATOM 758 C C . ARG A 1 94 ? -13.166 -6.385 11.191 1.00 76.06 94 ARG A C 1
ATOM 760 O O . ARG A 1 94 ? -13.413 -5.743 10.172 1.00 76.06 94 ARG A O 1
ATOM 767 N N . VAL A 1 95 ? -12.041 -7.068 11.363 1.00 70.75 95 VAL A N 1
ATOM 768 C CA . VAL A 1 95 ? -11.049 -7.186 10.295 1.00 70.75 95 VAL A CA 1
ATOM 769 C C . VAL A 1 95 ? -11.560 -8.155 9.246 1.00 70.75 95 VAL A C 1
ATOM 771 O O . VAL A 1 95 ? -11.661 -9.353 9.496 1.00 70.75 95 VAL A O 1
ATOM 774 N N . ALA A 1 96 ? -11.919 -7.618 8.084 1.00 68.12 96 ALA A N 1
ATOM 775 C CA . ALA A 1 96 ? -12.460 -8.391 6.970 1.00 68.12 96 ALA A CA 1
ATOM 776 C C . ALA A 1 96 ? -11.368 -8.841 5.992 1.00 68.12 96 ALA A C 1
ATOM 778 O O . ALA A 1 96 ? -11.521 -9.858 5.320 1.00 68.12 96 ALA A O 1
ATOM 779 N N . ALA A 1 97 ? -10.263 -8.095 5.914 1.00 63.62 97 ALA A N 1
ATOM 780 C CA . ALA A 1 97 ? -9.172 -8.394 5.003 1.00 63.62 97 ALA A CA 1
ATOM 781 C C . ALA A 1 97 ? -7.819 -7.978 5.589 1.00 63.62 97 ALA A C 1
ATOM 783 O O . ALA A 1 97 ? -7.685 -6.910 6.189 1.00 63.62 97 ALA A O 1
ATOM 784 N N . LEU A 1 98 ? -6.817 -8.824 5.360 1.00 68.06 98 LEU A N 1
ATOM 785 C CA . LEU A 1 98 ? -5.407 -8.514 5.553 1.00 68.06 98 LEU A CA 1
ATOM 786 C C . LEU A 1 98 ? -4.731 -8.576 4.187 1.00 68.06 98 LEU A C 1
ATOM 788 O O . LEU A 1 98 ? -4.682 -9.644 3.574 1.00 68.06 98 LEU A O 1
ATOM 792 N N . VAL A 1 99 ? -4.236 -7.443 3.700 1.00 67.12 99 VAL A N 1
ATOM 793 C CA . VAL A 1 99 ? -3.766 -7.314 2.319 1.00 67.12 99 VAL A CA 1
ATOM 794 C C . VAL A 1 99 ? -2.495 -6.481 2.278 1.00 67.12 99 VAL A C 1
ATOM 796 O O . VAL A 1 99 ? -2.530 -5.311 2.606 1.00 67.12 99 VAL A O 1
ATOM 799 N N . ASN A 1 100 ? -1.370 -7.036 1.828 1.00 71.31 100 ASN A N 1
ATOM 800 C CA . ASN A 1 100 ? -0.151 -6.239 1.646 1.00 71.31 100 ASN A CA 1
ATOM 801 C C . ASN A 1 100 ? -0.364 -5.096 0.628 1.00 71.31 100 ASN A C 1
ATOM 803 O O . ASN A 1 100 ? -1.132 -5.247 -0.325 1.00 71.31 100 ASN A O 1
ATOM 807 N N . ASP A 1 101 ? 0.376 -3.999 0.788 1.00 77.81 101 ASP A N 1
ATOM 808 C CA . ASP A 1 101 ? 0.366 -2.815 -0.084 1.00 77.81 101 ASP A CA 1
ATOM 809 C C . ASP A 1 101 ? 0.391 -3.138 -1.589 1.00 77.81 101 ASP A C 1
ATOM 811 O O . ASP A 1 101 ? -0.384 -2.569 -2.353 1.00 77.81 101 ASP A O 1
ATOM 815 N N . THR A 1 102 ? 1.193 -4.110 -2.032 1.00 72.25 102 THR A N 1
ATOM 816 C CA . THR A 1 102 ? 1.270 -4.523 -3.452 1.00 72.25 102 THR A CA 1
ATOM 817 C C . THR A 1 102 ? -0.039 -5.097 -3.996 1.00 72.25 102 THR A C 1
ATOM 819 O O . THR A 1 102 ? -0.442 -4.794 -5.124 1.00 72.25 102 THR A O 1
ATOM 822 N N . VAL A 1 103 ? -0.740 -5.900 -3.192 1.00 71.12 103 VAL A N 1
ATOM 823 C CA . VAL A 1 103 ? -2.046 -6.472 -3.546 1.00 71.12 103 VAL A CA 1
ATOM 824 C C . VAL A 1 103 ? -3.118 -5.385 -3.476 1.00 71.12 103 VAL A C 1
ATOM 826 O O . VAL A 1 103 ? -3.930 -5.270 -4.394 1.00 71.12 103 VAL A O 1
ATOM 829 N N . SER A 1 104 ? -3.072 -4.527 -2.453 1.00 72.81 104 SER A N 1
ATOM 830 C CA . SER A 1 104 ? -3.950 -3.357 -2.332 1.00 72.81 104 SER A CA 1
ATOM 831 C C . SER A 1 104 ? -3.812 -2.434 -3.545 1.00 72.81 104 SER A C 1
ATOM 833 O O . SER A 1 104 ? -4.814 -1.994 -4.110 1.00 72.81 104 SER A O 1
ATOM 835 N N . ARG A 1 105 ? -2.582 -2.214 -4.024 1.00 73.56 105 ARG A N 1
ATOM 836 C CA . ARG A 1 105 ? -2.291 -1.401 -5.206 1.00 73.56 105 ARG A CA 1
ATOM 837 C C . ARG A 1 105 ? -2.855 -2.010 -6.484 1.00 73.56 105 ARG A C 1
ATOM 839 O O . ARG A 1 105 ? -3.476 -1.291 -7.273 1.00 73.56 105 ARG A O 1
ATOM 846 N N . LEU A 1 106 ? -2.678 -3.320 -6.673 1.00 72.44 106 LEU A N 1
ATOM 847 C CA . LEU A 1 106 ? -3.266 -4.063 -7.789 1.00 72.44 106 LEU A CA 1
ATOM 848 C C . LEU A 1 106 ? -4.798 -3.950 -7.787 1.00 72.44 106 LEU A C 1
ATOM 850 O O . LEU A 1 106 ? -5.395 -3.684 -8.833 1.00 72.44 106 LEU A O 1
ATOM 854 N N . MET A 1 107 ? -5.441 -4.110 -6.625 1.00 73.50 107 MET A N 1
ATOM 855 C CA . MET A 1 107 ? -6.899 -4.008 -6.489 1.00 73.50 107 MET A CA 1
ATOM 856 C C . MET A 1 107 ? -7.398 -2.583 -6.746 1.00 73.50 107 MET A C 1
ATOM 858 O O . MET A 1 107 ? -8.324 -2.393 -7.535 1.00 73.50 107 MET A O 1
ATOM 862 N N . ALA A 1 108 ? -6.752 -1.573 -6.155 1.00 73.25 108 ALA A N 1
ATOM 863 C CA . ALA A 1 108 ? -7.102 -0.170 -6.357 1.00 73.25 108 ALA A CA 1
ATOM 864 C C . ALA A 1 108 ? -6.972 0.243 -7.831 1.00 73.25 108 ALA A C 1
ATOM 866 O O . ALA A 1 108 ? -7.866 0.892 -8.381 1.00 73.25 108 ALA A O 1
ATOM 867 N N . ARG A 1 109 ? -5.889 -0.173 -8.508 1.00 69.94 109 ARG A N 1
ATOM 868 C CA . ARG A 1 109 ? -5.721 0.083 -9.946 1.00 69.94 109 ARG A CA 1
ATOM 869 C C . ARG A 1 109 ? -6.764 -0.652 -10.780 1.00 69.94 109 ARG A C 1
ATOM 871 O O . ARG A 1 109 ? -7.329 -0.057 -11.687 1.00 69.94 109 ARG A O 1
ATOM 878 N N . SER A 1 110 ? -7.070 -1.903 -10.442 1.00 69.06 110 SER A N 1
ATOM 879 C CA . SER A 1 110 ? -8.100 -2.686 -11.138 1.00 69.06 110 SER A CA 1
ATOM 880 C C . SER A 1 110 ? -9.490 -2.055 -11.052 1.00 69.06 110 SER A C 1
ATOM 882 O O . SER A 1 110 ? -10.259 -2.175 -12.000 1.00 69.06 110 SER A O 1
ATOM 884 N N . TYR A 1 111 ? -9.794 -1.369 -9.946 1.00 66.25 111 TYR A N 1
ATOM 885 C CA . TYR A 1 111 ? -11.064 -0.673 -9.744 1.00 66.25 111 TYR A CA 1
ATOM 886 C C . TYR A 1 111 ? -11.126 0.687 -10.462 1.00 66.25 111 TYR A C 1
ATOM 888 O O . TYR A 1 111 ? -12.166 1.058 -10.994 1.00 66.25 111 TYR A O 1
ATOM 896 N N . THR A 1 112 ? -10.018 1.438 -10.478 1.00 65.06 112 THR A N 1
ATOM 897 C CA . THR A 1 112 ? -9.951 2.800 -11.051 1.00 65.06 112 THR A CA 1
ATOM 898 C C . THR A 1 112 ? -9.661 2.838 -12.549 1.00 65.06 112 THR A C 1
ATOM 900 O O . THR A 1 112 ? -9.996 3.816 -13.217 1.00 65.06 112 THR A O 1
ATOM 903 N N . ALA A 1 113 ? -9.041 1.793 -13.096 1.00 62.34 113 ALA A N 1
ATOM 904 C CA . ALA A 1 113 ? -8.760 1.690 -14.519 1.00 62.34 113 ALA A CA 1
ATOM 905 C C . ALA A 1 113 ? -10.060 1.454 -15.304 1.00 62.34 113 ALA A C 1
ATOM 907 O O . ALA A 1 113 ? -10.577 0.337 -15.386 1.00 62.34 113 ALA A O 1
ATOM 908 N N . SER A 1 114 ? -10.578 2.519 -15.913 1.00 54.06 114 SER A N 1
ATOM 909 C CA . SER A 1 114 ? -11.703 2.468 -16.843 1.00 54.06 114 SER A CA 1
ATOM 910 C C . SER A 1 114 ? -11.234 1.943 -18.208 1.00 54.06 114 SER A C 1
ATOM 912 O O . SER A 1 114 ? -10.296 2.467 -18.804 1.00 54.06 114 SER A O 1
ATOM 914 N N . GLY A 1 115 ? -11.874 0.880 -18.711 1.00 55.84 115 GLY A N 1
ATOM 915 C CA . GLY A 1 115 ? -11.634 0.338 -20.057 1.00 55.84 115 GLY A CA 1
ATOM 916 C C . GLY A 1 115 ? -11.167 -1.125 -20.127 1.00 55.84 115 GLY A C 1
ATOM 917 O O . GLY A 1 115 ? -11.003 -1.818 -19.115 1.00 55.84 115 GLY A O 1
ATOM 918 N N . LYS A 1 116 ? -10.956 -1.598 -21.366 1.00 56.94 116 LYS A N 1
ATOM 919 C CA . LYS A 1 116 ? -10.545 -2.970 -21.732 1.00 56.94 116 LYS A CA 1
ATOM 920 C C . LYS A 1 116 ? -9.028 -3.192 -21.613 1.00 56.94 116 LYS A C 1
ATOM 922 O O . LYS A 1 116 ? -8.398 -3.732 -22.511 1.00 56.94 116 LYS A O 1
ATOM 927 N N . THR A 1 117 ? -8.411 -2.727 -20.533 1.00 51.78 117 THR A N 1
ATOM 928 C CA . THR A 1 117 ? -6.994 -3.017 -20.269 1.00 51.78 117 THR A CA 1
ATOM 929 C C . THR A 1 117 ? -6.867 -4.280 -19.430 1.00 51.78 117 THR A C 1
ATOM 931 O O . THR A 1 117 ? -7.706 -4.553 -18.558 1.00 51.78 117 THR A O 1
ATOM 934 N N . ARG A 1 118 ? -5.825 -5.074 -19.691 1.00 53.84 118 ARG A N 1
ATOM 935 C CA . ARG A 1 118 ? -5.530 -6.277 -18.906 1.00 53.84 118 ARG A CA 1
ATOM 936 C C . ARG A 1 118 ? -4.719 -5.868 -17.680 1.00 53.84 118 ARG A C 1
ATOM 938 O O . ARG A 1 118 ? -3.554 -5.502 -17.803 1.00 53.84 118 ARG A O 1
ATOM 945 N N . LYS A 1 119 ? -5.349 -5.922 -16.505 1.00 67.00 119 LYS A N 1
ATOM 946 C CA . LYS A 1 119 ? -4.735 -5.556 -15.222 1.00 67.00 119 LYS A CA 1
ATOM 947 C C . LYS A 1 119 ? -3.963 -6.753 -14.689 1.00 67.00 119 LYS A C 1
ATOM 949 O O . LYS A 1 119 ? -4.561 -7.758 -14.310 1.00 67.00 119 LYS A O 1
ATOM 954 N N . LEU A 1 120 ? -2.638 -6.678 -14.757 1.00 61.72 120 LEU A N 1
ATOM 955 C CA . LEU A 1 120 ? -1.784 -7.850 -14.553 1.00 61.72 120 LEU A CA 1
ATOM 956 C C . LEU A 1 120 ? -0.928 -7.775 -13.297 1.00 61.72 120 LEU A C 1
ATOM 958 O O . LEU A 1 120 ? -0.591 -8.826 -12.758 1.00 61.72 120 LEU A O 1
ATOM 962 N N . LEU A 1 121 ? -0.566 -6.574 -12.847 1.00 73.31 121 LEU A N 1
ATOM 963 C CA . LEU A 1 121 ? 0.517 -6.401 -11.887 1.00 73.31 121 LEU A CA 1
ATOM 964 C C . LEU A 1 121 ? 0.336 -5.131 -11.043 1.00 73.31 121 LEU A C 1
ATOM 966 O O . LEU A 1 121 ? 0.060 -4.057 -11.582 1.00 73.31 121 LEU A O 1
ATOM 970 N N . GLY A 1 122 ? 0.503 -5.276 -9.728 1.00 69.88 122 GLY A N 1
ATOM 971 C CA . GLY A 1 122 ? 0.725 -4.187 -8.780 1.00 69.88 122 GLY A CA 1
ATOM 972 C C . GLY A 1 122 ? 2.151 -4.258 -8.245 1.00 69.88 122 GLY A C 1
ATOM 973 O O . GLY A 1 122 ? 2.578 -5.326 -7.810 1.00 69.88 122 GLY A O 1
ATOM 974 N N . VAL A 1 123 ? 2.890 -3.151 -8.285 1.00 72.25 123 VAL A N 1
ATOM 975 C CA . VAL A 1 123 ? 4.282 -3.083 -7.808 1.00 72.25 123 VAL A CA 1
ATOM 976 C C . VAL A 1 123 ? 4.452 -1.909 -6.860 1.00 72.25 123 VAL A C 1
ATOM 978 O O . VAL A 1 123 ? 3.880 -0.844 -7.099 1.00 72.25 123 VAL A O 1
ATOM 981 N N . THR A 1 124 ? 5.253 -2.113 -5.817 1.00 71.81 124 THR A N 1
ATOM 982 C CA . THR A 1 124 ? 5.723 -1.055 -4.924 1.00 71.81 124 THR A CA 1
ATOM 983 C C . THR A 1 124 ? 7.234 -0.875 -5.066 1.00 71.81 124 THR A C 1
ATOM 985 O O . THR A 1 124 ? 7.982 -1.859 -5.071 1.00 71.81 124 THR A O 1
ATOM 988 N N . PHE A 1 125 ? 7.688 0.374 -5.186 1.00 68.81 125 PHE A N 1
ATOM 989 C CA . PHE A 1 125 ? 9.112 0.730 -5.179 1.00 68.81 125 PHE A CA 1
ATOM 990 C C . PHE A 1 125 ? 9.379 1.845 -4.154 1.00 68.81 125 PHE A C 1
ATOM 992 O O . PHE A 1 125 ? 9.246 3.025 -4.480 1.00 68.81 125 PHE A O 1
ATOM 999 N N . ASP A 1 126 ? 9.788 1.467 -2.940 1.00 68.25 126 ASP A N 1
ATOM 1000 C CA . ASP A 1 126 ? 10.113 2.373 -1.825 1.00 68.25 126 ASP A CA 1
ATOM 1001 C C . ASP A 1 126 ? 11.444 1.958 -1.158 1.00 68.25 126 ASP A C 1
ATOM 1003 O O . ASP A 1 126 ? 12.401 1.606 -1.849 1.00 68.25 126 ASP A O 1
ATOM 1007 N N . THR A 1 127 ? 11.526 1.946 0.181 1.00 63.47 127 THR A N 1
ATOM 1008 C CA . THR A 1 127 ? 12.667 1.385 0.938 1.00 63.47 127 THR A CA 1
ATOM 1009 C C . THR A 1 127 ? 12.876 -0.116 0.682 1.00 63.47 127 THR A C 1
ATOM 1011 O O . THR A 1 127 ? 13.944 -0.652 0.968 1.00 63.47 127 THR A O 1
ATOM 1014 N N . GLY A 1 128 ? 11.877 -0.788 0.102 1.00 62.38 128 GLY A N 1
ATOM 1015 C CA . GLY A 1 128 ? 11.963 -2.120 -0.489 1.00 62.38 128 GLY A CA 1
ATOM 1016 C C . GLY A 1 128 ? 11.190 -2.192 -1.811 1.00 62.38 128 GLY A C 1
ATOM 1017 O O . GLY A 1 128 ? 10.408 -1.302 -2.143 1.00 62.38 128 GLY A O 1
ATOM 1018 N N . THR A 1 129 ? 11.408 -3.259 -2.584 1.00 65.25 129 THR A N 1
ATOM 1019 C CA . THR A 1 129 ? 10.676 -3.536 -3.834 1.00 65.25 129 THR A CA 1
ATOM 1020 C C . THR A 1 129 ? 9.866 -4.816 -3.691 1.00 65.25 129 THR A C 1
ATOM 1022 O O . THR A 1 129 ? 10.408 -5.843 -3.282 1.00 65.25 129 THR A O 1
ATOM 1025 N N . ASN A 1 130 ? 8.580 -4.774 -4.041 1.00 72.38 130 ASN A N 1
ATOM 1026 C CA . ASN A 1 130 ? 7.703 -5.944 -4.015 1.00 72.38 130 ASN A CA 1
ATOM 1027 C C . ASN A 1 130 ? 6.670 -5.881 -5.155 1.00 72.38 130 ASN A C 1
ATOM 1029 O O . ASN A 1 130 ? 6.359 -4.806 -5.662 1.00 72.38 130 ASN A O 1
ATOM 1033 N N . GLY A 1 131 ? 6.127 -7.027 -5.569 1.00 72.50 131 GLY A N 1
ATOM 1034 C CA . GLY A 1 131 ? 5.144 -7.112 -6.646 1.00 72.50 131 GLY A CA 1
ATOM 1035 C C . GLY A 1 131 ? 4.122 -8.224 -6.434 1.00 72.50 131 GLY A C 1
ATOM 1036 O O . GLY A 1 131 ? 4.447 -9.300 -5.937 1.00 72.50 131 GLY A O 1
ATOM 1037 N N . ALA A 1 132 ? 2.883 -7.965 -6.845 1.00 71.69 132 ALA A N 1
ATOM 1038 C CA . ALA A 1 132 ? 1.779 -8.913 -6.805 1.00 71.69 132 ALA A CA 1
ATOM 1039 C C . ALA A 1 132 ? 1.085 -9.001 -8.170 1.00 71.69 132 ALA A C 1
ATOM 1041 O O . ALA A 1 132 ? 0.742 -7.986 -8.778 1.00 71.69 132 ALA A O 1
ATOM 1042 N N . HIS A 1 133 ? 0.829 -10.222 -8.637 1.00 68.56 133 HIS A N 1
ATOM 1043 C CA . HIS A 1 133 ? 0.115 -10.497 -9.884 1.00 68.56 133 HIS A CA 1
ATOM 1044 C C . HIS A 1 133 ? -0.937 -11.592 -9.686 1.00 68.56 133 HIS A C 1
ATOM 1046 O O . HIS A 1 133 ? -0.868 -12.392 -8.755 1.00 68.56 133 HIS A O 1
ATOM 1052 N N . ILE A 1 134 ? -1.929 -11.643 -10.575 1.00 69.44 134 ILE A N 1
ATOM 1053 C CA . ILE A 1 134 ? -3.011 -12.639 -10.499 1.00 69.44 134 ILE A CA 1
ATOM 1054 C C . ILE A 1 134 ? -2.575 -13.917 -11.209 1.00 69.44 134 ILE A C 1
ATOM 1056 O O . ILE A 1 134 ? -2.482 -13.905 -12.433 1.00 69.44 134 ILE A O 1
ATOM 1060 N N . GLU A 1 135 ? -2.350 -15.028 -10.500 1.00 72.25 135 GLU A N 1
ATOM 1061 C CA . GLU A 1 135 ? -1.948 -16.338 -11.059 1.00 72.25 135 GLU A CA 1
ATOM 1062 C C . GLU A 1 135 ? -3.073 -17.368 -11.174 1.00 72.25 135 GLU A C 1
ATOM 1064 O O . GLU A 1 135 ? -4.008 -17.389 -10.377 1.00 72.25 135 GLU A O 1
ATOM 1069 N N . LYS A 1 136 ? -2.993 -18.224 -12.206 1.00 65.50 136 LYS A N 1
ATOM 1070 C CA . LYS A 1 136 ? -3.899 -19.366 -12.349 1.00 65.50 136 LYS A CA 1
ATOM 1071 C C . LYS A 1 136 ? -3.593 -20.365 -11.240 1.00 65.50 136 LYS A C 1
ATOM 1073 O O . LYS A 1 136 ? -2.460 -20.820 -11.119 1.00 65.50 136 LYS A O 1
ATOM 1078 N N . LEU A 1 137 ? -4.618 -20.775 -10.497 1.00 61.62 137 LEU A N 1
ATOM 1079 C CA . LEU A 1 137 ? -4.465 -21.699 -9.370 1.00 61.62 137 LEU A CA 1
ATOM 1080 C C . LEU A 1 137 ? -3.746 -23.004 -9.757 1.00 61.62 137 LEU A C 1
ATOM 1082 O O . LEU A 1 137 ? -2.909 -23.483 -9.004 1.00 61.62 137 LEU A O 1
ATOM 1086 N N . ALA A 1 138 ? -4.000 -23.524 -10.964 1.00 67.56 138 ALA A N 1
ATOM 1087 C CA . ALA A 1 138 ? -3.347 -24.726 -11.492 1.00 67.56 138 ALA A CA 1
ATOM 1088 C C . ALA A 1 138 ? -1.808 -24.624 -11.588 1.00 67.56 138 ALA A C 1
ATOM 1090 O O . ALA A 1 138 ? -1.127 -25.646 -11.587 1.00 67.56 138 ALA A O 1
ATOM 1091 N N . ASN A 1 139 ? -1.257 -23.407 -11.651 1.00 71.12 139 ASN A N 1
ATOM 1092 C CA . ASN A 1 139 ? 0.184 -23.161 -11.723 1.00 71.12 139 ASN A CA 1
ATOM 1093 C C . ASN A 1 139 ? 0.839 -23.054 -10.332 1.00 71.12 139 ASN A C 1
ATOM 1095 O O . ASN A 1 139 ? 2.063 -23.090 -10.225 1.00 71.12 139 ASN A O 1
ATOM 1099 N N . ILE A 1 140 ? 0.052 -22.930 -9.255 1.00 71.94 140 ILE A N 1
ATOM 1100 C CA . ILE A 1 140 ? 0.555 -22.798 -7.882 1.00 71.94 140 ILE A CA 1
ATOM 1101 C C . ILE A 1 140 ? 0.678 -24.195 -7.270 1.00 71.94 140 ILE A C 1
ATOM 1103 O O . ILE A 1 140 ? -0.214 -24.688 -6.589 1.00 71.94 140 ILE A O 1
ATOM 1107 N N . GLN A 1 141 ? 1.807 -24.850 -7.532 1.00 67.38 141 GLN A N 1
ATOM 1108 C CA . GLN A 1 141 ? 2.070 -26.218 -7.063 1.00 67.38 141 GLN A CA 1
ATOM 1109 C C . GLN A 1 141 ? 2.645 -26.269 -5.639 1.00 67.38 141 GLN A C 1
ATOM 1111 O O . GLN A 1 141 ? 2.691 -27.329 -5.016 1.00 67.38 141 GLN A O 1
ATOM 1116 N N . LYS A 1 142 ? 3.103 -25.125 -5.112 1.00 58.88 142 LYS A N 1
ATOM 1117 C CA . LYS A 1 142 ? 3.678 -25.038 -3.768 1.00 58.88 142 LYS A CA 1
ATOM 1118 C C . LYS A 1 142 ? 2.554 -25.017 -2.719 1.00 58.88 142 LYS A C 1
ATOM 1120 O O . LYS A 1 142 ? 1.694 -24.139 -2.796 1.00 58.88 142 LYS A O 1
ATOM 1125 N N . PRO A 1 143 ? 2.570 -25.905 -1.709 1.00 53.91 143 PRO A N 1
ATOM 1126 C CA . PRO A 1 143 ? 1.633 -25.823 -0.596 1.00 53.91 143 PRO A CA 1
ATOM 1127 C C . PRO A 1 143 ? 1.888 -24.543 0.211 1.00 53.91 143 PRO A C 1
ATOM 1129 O O . PRO A 1 143 ? 3.034 -24.189 0.500 1.00 53.91 143 PRO A O 1
ATOM 1132 N N . ILE A 1 144 ? 0.816 -23.841 0.574 1.00 50.19 144 ILE A N 1
ATOM 1133 C CA . ILE A 1 144 ? 0.888 -22.609 1.365 1.00 50.19 144 ILE A CA 1
ATOM 1134 C C . ILE A 1 144 ? 1.236 -22.995 2.811 1.00 50.19 144 ILE A C 1
ATOM 1136 O O . ILE A 1 144 ? 0.369 -23.369 3.594 1.00 50.19 144 ILE A O 1
ATOM 1140 N N . GLN A 1 145 ? 2.521 -22.939 3.159 1.00 43.25 145 GLN A N 1
ATOM 1141 C CA . GLN A 1 145 ? 3.024 -23.071 4.529 1.00 43.25 145 GLN A CA 1
ATOM 1142 C C . GLN A 1 145 ? 3.790 -21.798 4.902 1.00 43.25 145 GLN A C 1
ATOM 1144 O O . GLN A 1 145 ? 4.713 -21.396 4.193 1.00 43.25 145 GLN A O 1
ATOM 1149 N N . GLY A 1 146 ? 3.397 -21.152 6.002 1.00 40.31 146 GLY A N 1
ATOM 1150 C CA . GLY A 1 146 ? 3.999 -19.904 6.470 1.00 40.31 146 GLY A CA 1
ATOM 1151 C C . GLY A 1 146 ? 5.136 -20.138 7.464 1.00 40.31 146 GLY A C 1
ATOM 1152 O O . GLY A 1 146 ? 4.930 -20.746 8.512 1.00 40.31 146 GLY A O 1
ATOM 1153 N N . LYS A 1 147 ? 6.326 -19.608 7.169 1.00 32.75 147 LYS A N 1
ATOM 1154 C CA . LYS A 1 147 ? 7.358 -19.291 8.168 1.00 32.75 147 LYS A CA 1
ATOM 1155 C C . LYS A 1 147 ? 7.801 -17.848 7.946 1.00 32.75 147 LYS A C 1
ATOM 1157 O O . LYS A 1 147 ? 8.105 -17.472 6.819 1.00 32.75 147 LYS A O 1
ATOM 1162 N N . SER A 1 148 ? 7.785 -17.057 9.016 1.00 30.42 148 SER A N 1
ATOM 1163 C CA . SER A 1 148 ? 8.217 -15.656 9.026 1.00 30.42 148 SER A CA 1
ATOM 1164 C C . SER A 1 148 ? 9.725 -15.582 9.276 1.00 30.42 148 SER A C 1
ATOM 1166 O O . SER A 1 148 ? 10.230 -16.283 10.153 1.00 30.42 148 SER A O 1
ATOM 1168 N N . THR A 1 149 ? 10.437 -14.745 8.523 1.00 30.36 149 THR A N 1
ATOM 1169 C CA . THR A 1 149 ? 11.864 -14.447 8.729 1.00 30.36 149 THR A CA 1
ATOM 1170 C C . THR A 1 149 ? 12.053 -12.938 8.780 1.00 30.36 149 THR A C 1
ATOM 1172 O O . THR A 1 149 ? 11.585 -12.222 7.899 1.00 30.36 149 THR A O 1
ATOM 1175 N N . SER A 1 150 ? 12.739 -12.472 9.821 1.00 26.58 150 SER A N 1
ATOM 1176 C CA . SER A 1 150 ? 13.124 -11.082 10.069 1.00 26.58 150 SER A CA 1
ATOM 1177 C C . SER A 1 150 ? 14.438 -10.743 9.356 1.00 26.58 150 SER A C 1
ATOM 1179 O O . SER A 1 150 ? 15.410 -11.480 9.513 1.00 26.58 150 SER A O 1
ATOM 1181 N N . LEU A 1 151 ? 14.487 -9.629 8.620 1.00 29.34 151 LEU A N 1
ATOM 1182 C CA . LEU A 1 151 ? 15.721 -9.056 8.064 1.00 29.34 151 LEU A CA 1
ATOM 1183 C C . LEU A 1 151 ? 16.100 -7.782 8.836 1.00 29.34 151 LEU A C 1
ATOM 1185 O O . LEU A 1 151 ? 15.227 -6.991 9.186 1.00 29.34 151 LEU A O 1
ATOM 1189 N N . GLN A 1 152 ? 17.398 -7.627 9.109 1.00 30.58 152 GLN A N 1
ATOM 1190 C CA . GLN A 1 152 ? 18.027 -6.479 9.776 1.00 30.58 152 GLN A CA 1
ATOM 1191 C C . GLN A 1 152 ? 18.637 -5.516 8.741 1.00 30.58 152 GLN A C 1
ATOM 1193 O O . GLN A 1 152 ? 19.011 -5.948 7.650 1.00 30.58 152 GLN A O 1
ATOM 1198 N N . LEU A 1 153 ? 18.750 -4.233 9.097 1.00 27.41 153 LEU A N 1
ATOM 1199 C CA . LEU A 1 153 ? 19.382 -3.173 8.303 1.00 27.41 153 LEU A CA 1
ATOM 1200 C C . LEU A 1 153 ? 20.294 -2.332 9.219 1.00 27.41 153 LEU A C 1
ATOM 1202 O O . LEU A 1 153 ? 19.893 -2.029 10.341 1.00 27.41 153 LEU A O 1
ATOM 1206 N N . GLU A 1 154 ? 21.476 -1.944 8.735 1.00 31.53 154 GLU A N 1
ATOM 1207 C CA . GLU A 1 154 ? 22.445 -1.056 9.407 1.00 31.53 154 GLU A CA 1
ATOM 1208 C C . GLU A 1 154 ? 22.843 0.116 8.491 1.00 31.53 154 GLU A C 1
ATOM 1210 O O . GLU A 1 154 ? 22.779 -0.002 7.266 1.00 31.53 154 GLU A O 1
ATOM 1215 N N . ASP A 1 155 ? 23.236 1.236 9.109 1.00 32.41 155 ASP A N 1
ATOM 1216 C CA . ASP A 1 155 ? 23.432 2.574 8.524 1.00 32.41 155 ASP A CA 1
ATOM 1217 C C . ASP A 1 155 ? 24.842 3.117 8.829 1.00 32.41 155 ASP A C 1
ATOM 1219 O O . ASP A 1 155 ? 25.366 2.854 9.912 1.00 32.41 155 ASP A O 1
ATOM 1223 N N . VAL A 1 156 ? 25.441 3.897 7.915 1.00 34.03 156 VAL A N 1
ATOM 1224 C CA . VAL A 1 156 ? 26.653 4.717 8.150 1.00 34.03 156 VAL A CA 1
ATOM 1225 C C . VAL A 1 156 ? 26.696 5.859 7.132 1.00 34.03 156 VAL A C 1
ATOM 1227 O O . VAL A 1 156 ? 26.561 5.576 5.946 1.00 34.03 156 VAL A O 1
ATOM 1230 N N . LEU A 1 157 ? 26.996 7.097 7.565 1.00 28.67 157 LEU A N 1
ATOM 1231 C CA . LEU A 1 157 ? 27.930 8.029 6.897 1.00 28.67 157 LEU A CA 1
ATOM 1232 C C . LEU A 1 157 ? 28.250 9.251 7.789 1.00 28.67 157 LEU A C 1
ATOM 1234 O O . LEU A 1 157 ? 27.357 9.841 8.391 1.00 28.67 157 LEU A O 1
ATOM 1238 N N . ASP A 1 158 ? 29.533 9.633 7.828 1.00 32.50 158 ASP A N 1
ATOM 1239 C CA . ASP A 1 158 ? 30.093 10.768 8.581 1.00 32.50 158 ASP A CA 1
ATOM 1240 C C . ASP A 1 158 ? 30.603 11.845 7.598 1.00 32.50 158 ASP A C 1
ATOM 1242 O O . ASP A 1 158 ? 31.151 11.523 6.539 1.00 32.50 158 ASP A O 1
ATOM 1246 N N . SER A 1 159 ? 30.389 13.128 7.904 1.00 34.81 159 SER A N 1
ATOM 1247 C CA . SER A 1 159 ? 30.531 14.235 6.942 1.00 34.81 159 SER A CA 1
ATOM 1248 C C . SER A 1 159 ? 31.911 14.911 6.941 1.00 34.81 159 SER A C 1
ATOM 1250 O O . SER A 1 159 ? 32.392 15.369 7.980 1.00 34.81 159 SER A O 1
ATOM 1252 N N . HIS A 1 160 ? 32.484 15.115 5.750 1.00 45.72 160 HIS A N 1
ATOM 1253 C CA . HIS A 1 160 ? 33.548 16.092 5.483 1.00 45.72 160 HIS A CA 1
ATOM 1254 C C . HIS A 1 160 ? 33.097 17.103 4.419 1.00 45.72 160 HIS A C 1
ATOM 1256 O O . HIS A 1 160 ? 32.252 16.795 3.580 1.00 45.72 160 HIS A O 1
ATOM 1262 N N . ALA A 1 161 ? 33.630 18.327 4.475 1.00 47.12 161 ALA A N 1
ATOM 1263 C CA . ALA A 1 161 ? 33.290 19.395 3.536 1.00 47.12 161 ALA A CA 1
ATOM 1264 C C . ALA A 1 161 ? 33.766 19.034 2.115 1.00 47.12 161 ALA A C 1
ATOM 1266 O O . ALA A 1 161 ? 34.962 18.868 1.886 1.00 47.12 161 ALA A O 1
ATOM 1267 N N . LEU A 1 162 ? 32.816 18.884 1.188 1.00 50.97 162 LEU A N 1
ATOM 1268 C CA . LEU A 1 162 ? 33.037 18.380 -0.172 1.00 50.97 162 LEU A CA 1
ATOM 1269 C C . LEU A 1 162 ? 33.574 19.465 -1.116 1.00 50.97 162 LEU A C 1
ATOM 1271 O O . LEU A 1 162 ? 33.076 20.593 -1.126 1.00 50.97 162 LEU A O 1
ATOM 1275 N N . SER A 1 163 ? 34.544 19.099 -1.960 1.00 58.34 163 SER A N 1
ATOM 1276 C CA . SER A 1 163 ? 34.972 19.907 -3.107 1.00 58.34 163 SER A CA 1
ATOM 1277 C C . SER A 1 163 ? 33.944 19.834 -4.254 1.00 58.34 163 SER A C 1
ATOM 1279 O O . SER A 1 163 ? 33.098 18.934 -4.317 1.00 58.34 163 SER A O 1
ATOM 1281 N N . VAL A 1 164 ? 34.003 20.773 -5.204 1.00 61.94 164 VAL A N 1
ATOM 1282 C CA . VAL A 1 164 ? 33.123 20.791 -6.394 1.00 61.94 164 VAL A CA 1
ATOM 1283 C C . VAL A 1 164 ? 33.338 19.545 -7.268 1.00 61.94 164 VAL A C 1
ATOM 1285 O O . VAL A 1 164 ? 32.370 18.981 -7.785 1.00 61.94 164 VAL A O 1
ATOM 128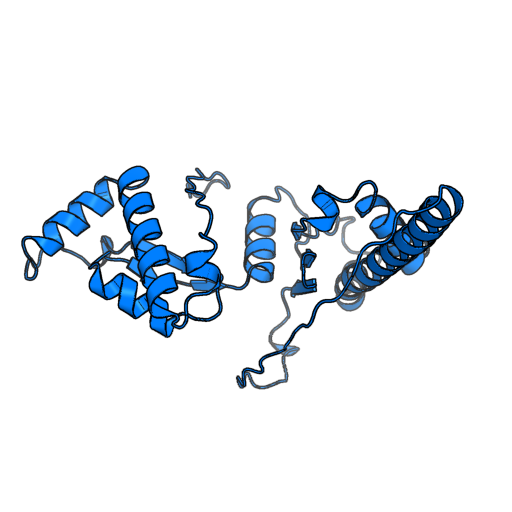8 N N . ASP A 1 165 ? 34.582 19.069 -7.371 1.00 65.56 165 ASP A N 1
ATOM 1289 C CA . ASP A 1 165 ? 34.934 17.856 -8.123 1.00 65.56 165 ASP A CA 1
ATOM 1290 C C . ASP A 1 165 ? 34.403 16.578 -7.453 1.00 65.56 165 ASP A C 1
ATOM 1292 O O . ASP A 1 165 ? 33.912 15.671 -8.136 1.00 65.56 165 ASP A O 1
ATOM 1296 N N . ASP A 1 166 ? 34.393 16.534 -6.117 1.00 51.00 166 ASP A N 1
ATOM 1297 C CA . ASP A 1 166 ? 33.786 15.431 -5.366 1.00 51.00 166 ASP A CA 1
ATOM 1298 C C . ASP A 1 166 ? 32.280 15.399 -5.615 1.00 51.00 166 ASP A C 1
ATOM 1300 O O . ASP A 1 166 ? 31.716 14.358 -5.941 1.00 51.00 166 ASP A O 1
ATOM 1304 N N . THR A 1 167 ? 31.624 16.561 -5.561 1.00 46.28 167 THR A N 1
ATOM 1305 C CA . THR A 1 167 ? 30.176 16.684 -5.787 1.00 46.28 167 THR A CA 1
ATOM 1306 C C . THR A 1 167 ? 29.775 16.195 -7.182 1.00 46.28 167 THR A C 1
ATOM 1308 O O . THR A 1 167 ? 28.753 15.522 -7.341 1.00 46.28 167 THR A O 1
ATOM 1311 N N . ARG A 1 168 ? 30.590 16.482 -8.207 1.00 54.19 168 ARG A N 1
ATOM 1312 C CA . ARG A 1 168 ? 30.379 15.971 -9.569 1.00 54.19 168 ARG A CA 1
ATOM 1313 C C . ARG A 1 168 ? 30.530 14.453 -9.635 1.00 54.19 168 ARG A C 1
ATOM 1315 O O . ARG A 1 168 ? 29.663 13.784 -10.194 1.00 54.19 168 ARG A O 1
ATOM 1322 N N . THR A 1 169 ? 31.587 13.917 -9.038 1.00 54.41 169 THR A N 1
ATOM 1323 C CA . THR A 1 169 ? 31.852 12.472 -9.013 1.00 54.41 169 THR A CA 1
ATOM 1324 C C . THR A 1 169 ? 30.733 11.723 -8.284 1.00 54.41 169 THR A C 1
ATOM 1326 O O . THR A 1 169 ? 30.194 10.742 -8.794 1.00 54.41 169 THR A O 1
ATOM 1329 N N . PHE A 1 170 ? 30.293 12.238 -7.134 1.00 57.25 170 PHE A N 1
ATOM 1330 C CA . PHE A 1 170 ? 29.148 11.709 -6.395 1.00 57.25 170 PHE A CA 1
ATOM 1331 C C . PHE A 1 170 ? 27.863 11.746 -7.217 1.00 57.25 170 PHE A C 1
ATOM 1333 O O . PHE A 1 170 ? 27.113 10.771 -7.214 1.00 57.25 170 PHE A O 1
ATOM 1340 N N . LYS A 1 171 ? 27.615 12.830 -7.962 1.00 56.72 171 LYS A N 1
ATOM 1341 C CA . LYS A 1 171 ? 26.458 12.926 -8.858 1.00 56.72 171 LYS A CA 1
ATOM 1342 C C . LYS A 1 171 ? 26.489 11.847 -9.943 1.00 56.72 171 LYS A C 1
ATOM 1344 O O . LYS A 1 171 ? 25.457 11.241 -10.212 1.00 56.72 171 LYS A O 1
ATOM 1349 N N . GLU A 1 172 ? 27.644 11.587 -10.550 1.00 61.50 172 GLU A N 1
ATOM 1350 C CA . GLU A 1 172 ? 27.800 10.559 -11.590 1.00 61.50 172 GLU A CA 1
ATOM 1351 C C . GLU A 1 172 ? 27.596 9.137 -11.030 1.00 61.50 172 GLU A C 1
ATOM 1353 O O . GLU A 1 172 ? 26.893 8.320 -11.638 1.00 61.50 172 GLU A O 1
ATOM 1358 N N . ILE A 1 173 ? 28.127 8.858 -9.834 1.00 63.16 173 ILE A N 1
ATOM 1359 C CA . ILE A 1 173 ? 27.922 7.585 -9.127 1.00 63.16 173 ILE A CA 1
ATOM 1360 C C . ILE A 1 173 ? 26.449 7.409 -8.750 1.00 63.16 173 ILE A C 1
ATOM 1362 O O . ILE A 1 173 ? 25.857 6.374 -9.058 1.00 63.16 173 ILE A O 1
ATOM 1366 N N . ALA A 1 174 ? 25.836 8.419 -8.129 1.00 60.94 174 ALA A N 1
ATOM 1367 C CA . ALA A 1 174 ? 24.430 8.387 -7.740 1.00 60.94 174 ALA A CA 1
ATOM 1368 C C . ALA A 1 174 ? 23.526 8.172 -8.962 1.00 60.94 174 ALA A C 1
ATOM 1370 O O . ALA A 1 174 ? 22.657 7.302 -8.935 1.00 60.94 174 ALA A O 1
ATOM 1371 N N . ASN A 1 175 ? 23.789 8.881 -10.065 1.00 64.88 175 ASN A N 1
ATOM 1372 C CA . ASN A 1 175 ? 23.052 8.699 -11.312 1.00 64.88 175 ASN A CA 1
ATOM 1373 C C . ASN A 1 175 ? 23.188 7.265 -11.852 1.00 64.88 175 ASN A C 1
ATOM 1375 O O . ASN A 1 175 ? 22.206 6.652 -12.260 1.00 64.88 175 ASN A O 1
ATOM 1379 N N . SER A 1 176 ? 24.387 6.682 -11.786 1.00 64.56 176 SER A N 1
ATOM 1380 C CA . SER A 1 176 ? 24.629 5.296 -12.208 1.00 64.56 176 SER A CA 1
ATOM 1381 C C . SER A 1 176 ? 23.890 4.275 -11.335 1.00 64.56 176 SER A C 1
ATOM 1383 O O . SER A 1 176 ? 23.329 3.305 -11.851 1.00 64.56 176 SER A O 1
ATOM 1385 N N . VAL A 1 177 ? 23.845 4.491 -10.014 1.00 69.94 177 VAL A N 1
ATOM 1386 C CA . VAL A 1 177 ? 23.084 3.646 -9.078 1.00 69.94 177 VAL A CA 1
ATOM 1387 C C . VAL A 1 177 ? 21.594 3.694 -9.402 1.00 69.94 177 VAL A C 1
ATOM 1389 O O . VAL A 1 177 ? 20.946 2.645 -9.437 1.00 69.94 177 VAL A O 1
ATOM 1392 N N . VAL A 1 178 ? 21.067 4.881 -9.696 1.00 69.69 178 VAL A N 1
ATOM 1393 C CA . VAL A 1 178 ? 19.653 5.067 -10.022 1.00 69.69 178 VAL A CA 1
ATOM 1394 C C . VAL A 1 178 ? 19.304 4.467 -11.381 1.00 69.69 178 VAL A C 1
ATOM 1396 O O . VAL A 1 178 ? 18.342 3.706 -11.464 1.00 69.69 178 VAL A O 1
ATOM 1399 N N . HIS A 1 179 ? 20.120 4.684 -12.416 1.00 74.56 179 HIS A N 1
ATOM 1400 C CA . HIS A 1 179 ? 19.945 4.025 -13.715 1.00 74.56 179 HIS A CA 1
ATOM 1401 C C . HIS A 1 179 ? 19.975 2.497 -13.592 1.00 74.56 179 HIS A C 1
ATOM 1403 O O . HIS A 1 179 ? 19.176 1.799 -14.221 1.00 74.56 179 HIS A O 1
ATOM 1409 N N . ARG A 1 180 ? 20.873 1.952 -12.761 1.00 77.50 180 ARG A N 1
ATOM 1410 C CA . ARG A 1 180 ? 20.913 0.513 -12.476 1.00 77.50 180 ARG A CA 1
ATOM 1411 C C . ARG A 1 180 ? 19.629 0.047 -11.791 1.00 77.50 180 ARG A C 1
ATOM 1413 O O . ARG A 1 180 ? 19.080 -0.976 -12.195 1.00 77.50 180 ARG A O 1
ATOM 1420 N N . ALA A 1 181 ? 19.150 0.778 -10.785 1.00 74.44 181 ALA A N 1
ATOM 1421 C CA . ALA A 1 181 ? 17.904 0.458 -10.095 1.00 74.44 181 ALA A CA 1
ATOM 1422 C C . ALA A 1 181 ? 16.714 0.470 -11.067 1.00 74.44 181 ALA A C 1
ATOM 1424 O O . ALA A 1 181 ? 15.980 -0.510 -11.130 1.00 74.44 181 ALA A O 1
ATOM 1425 N N . ALA A 1 182 ? 16.589 1.506 -11.900 1.00 79.75 182 ALA A N 1
ATOM 1426 C CA . ALA A 1 182 ? 15.541 1.617 -12.912 1.00 79.75 182 ALA A CA 1
ATOM 1427 C C . ALA A 1 182 ? 15.567 0.450 -13.918 1.00 79.75 182 ALA A C 1
ATOM 1429 O O . ALA A 1 182 ? 14.522 -0.122 -14.238 1.00 79.75 182 ALA A O 1
ATOM 1430 N N . ARG A 1 183 ? 16.759 0.019 -14.359 1.00 84.31 183 ARG A N 1
ATOM 1431 C CA . ARG A 1 183 ? 16.906 -1.169 -15.216 1.00 84.31 183 ARG A CA 1
ATOM 1432 C C . ARG A 1 183 ? 16.448 -2.452 -14.517 1.00 84.31 183 ARG A C 1
ATOM 1434 O O . ARG A 1 183 ? 15.705 -3.223 -15.117 1.00 84.31 183 ARG A O 1
ATOM 1441 N N . LEU A 1 184 ? 16.821 -2.685 -13.260 1.00 81.88 184 LEU A N 1
ATOM 1442 C CA . LEU A 1 184 ? 16.366 -3.867 -12.508 1.00 81.88 184 LEU A CA 1
ATOM 1443 C C . LEU A 1 184 ? 14.842 -3.864 -12.290 1.00 81.88 184 LEU A C 1
ATOM 1445 O O . LEU A 1 184 ? 14.184 -4.895 -12.464 1.00 81.88 184 LEU A O 1
ATOM 1449 N N . SER A 1 185 ? 14.271 -2.696 -11.995 1.00 83.12 185 SER A N 1
ATOM 1450 C CA . SER A 1 185 ? 12.823 -2.486 -11.922 1.00 83.12 185 SER A CA 1
ATOM 1451 C C . SER A 1 185 ? 12.144 -2.834 -13.249 1.00 83.12 185 SER A C 1
ATOM 1453 O O . SER A 1 185 ? 11.163 -3.577 -13.258 1.00 83.12 185 SER A O 1
ATOM 1455 N N . SER A 1 186 ? 12.704 -2.387 -14.380 1.00 86.19 186 SER A N 1
ATOM 1456 C CA . SER A 1 186 ? 12.172 -2.692 -15.716 1.00 86.19 186 SER A CA 1
ATOM 1457 C C . SER A 1 186 ? 12.160 -4.192 -16.031 1.00 86.19 186 SER A C 1
ATOM 1459 O O . SER A 1 186 ? 11.173 -4.688 -16.567 1.00 86.19 186 SER A O 1
ATOM 1461 N N . ILE A 1 187 ? 13.189 -4.946 -15.620 1.00 85.50 187 ILE A N 1
ATOM 1462 C CA . ILE A 1 187 ? 13.235 -6.410 -15.789 1.00 85.50 187 ILE A CA 1
ATOM 1463 C C . ILE A 1 187 ? 12.062 -7.061 -15.060 1.00 85.50 187 ILE A C 1
ATOM 1465 O O . ILE A 1 187 ? 11.361 -7.897 -15.628 1.00 85.50 187 ILE A O 1
ATOM 1469 N N . SER A 1 188 ? 11.818 -6.641 -13.820 1.00 80.81 188 SER A N 1
ATOM 1470 C CA . SER A 1 188 ? 10.744 -7.190 -12.989 1.00 80.81 188 SER A CA 1
ATOM 1471 C C . SER A 1 188 ? 9.361 -6.860 -13.564 1.00 80.81 188 SER A C 1
ATOM 1473 O O . SER A 1 188 ? 8.483 -7.722 -13.617 1.00 80.81 188 SER A O 1
ATOM 1475 N N . LEU A 1 189 ? 9.189 -5.631 -14.061 1.00 84.81 189 LEU A N 1
ATOM 1476 C CA . LEU A 1 189 ? 7.963 -5.165 -14.712 1.00 84.81 189 LEU A CA 1
ATOM 1477 C C . LEU A 1 189 ? 7.694 -5.873 -16.048 1.00 84.81 189 LEU A C 1
ATOM 1479 O O . LEU A 1 189 ? 6.539 -6.153 -16.355 1.00 84.81 189 LEU A O 1
ATOM 1483 N N . ALA A 1 190 ? 8.733 -6.188 -16.828 1.00 85.06 190 ALA A N 1
ATOM 1484 C CA . ALA A 1 190 ? 8.611 -6.883 -18.110 1.00 85.06 190 ALA A CA 1
ATOM 1485 C C . ALA A 1 190 ? 8.405 -8.398 -17.955 1.00 85.06 190 ALA A C 1
ATOM 1487 O O . ALA A 1 190 ? 7.674 -9.007 -18.739 1.00 85.06 190 ALA A O 1
ATOM 1488 N N . ALA A 1 191 ? 9.017 -9.015 -16.939 1.00 85.25 191 ALA A N 1
ATOM 1489 C CA . ALA A 1 191 ? 9.020 -10.466 -16.765 1.00 85.25 191 ALA A CA 1
ATOM 1490 C C . ALA A 1 191 ? 7.606 -11.059 -16.674 1.00 85.25 191 ALA A C 1
ATOM 1492 O O . ALA A 1 191 ? 7.327 -12.090 -17.285 1.00 85.25 191 ALA A O 1
ATOM 1493 N N . ILE A 1 192 ? 6.696 -10.404 -15.947 1.00 82.50 192 ILE A N 1
ATOM 1494 C CA . ILE A 1 192 ? 5.338 -10.916 -15.709 1.00 82.50 192 ILE A CA 1
ATOM 1495 C C . ILE A 1 192 ? 4.471 -10.861 -16.981 1.00 82.50 192 ILE A C 1
ATOM 1497 O O . ILE A 1 192 ? 3.900 -11.897 -17.340 1.00 82.50 192 ILE A O 1
ATOM 1501 N N . PRO A 1 193 ? 4.376 -9.727 -17.707 1.00 82.81 193 PRO A N 1
ATOM 1502 C CA . PRO A 1 193 ? 3.715 -9.677 -19.008 1.00 82.81 193 PRO A CA 1
ATOM 1503 C C . PRO A 1 193 ? 4.276 -10.681 -20.024 1.00 82.81 193 PRO A C 1
ATOM 1505 O O . PRO A 1 193 ? 3.490 -11.346 -20.702 1.00 82.81 193 PRO A O 1
ATOM 1508 N N . ILE A 1 194 ? 5.604 -10.841 -20.095 1.00 84.50 194 ILE A N 1
ATOM 1509 C CA . ILE A 1 194 ? 6.260 -11.803 -20.997 1.00 84.50 194 ILE A CA 1
ATOM 1510 C C . ILE A 1 194 ? 5.883 -13.239 -20.619 1.00 84.50 194 ILE A C 1
ATOM 1512 O O . ILE A 1 194 ? 5.377 -13.982 -21.456 1.00 84.50 194 ILE A O 1
ATOM 1516 N N . HIS A 1 195 ? 6.051 -13.621 -19.349 1.00 83.94 195 HIS A N 1
ATOM 1517 C CA . HIS A 1 195 ? 5.716 -14.960 -18.855 1.00 83.94 195 HIS A CA 1
ATOM 1518 C C . HIS A 1 195 ? 4.237 -15.307 -19.079 1.00 83.94 195 HIS A C 1
ATOM 1520 O O . HIS A 1 195 ? 3.882 -16.457 -19.333 1.00 83.94 195 HIS A O 1
ATOM 1526 N N . ARG A 1 196 ? 3.352 -14.305 -19.022 1.00 78.19 196 ARG A N 1
ATOM 1527 C CA . ARG A 1 196 ? 1.920 -14.478 -19.287 1.00 78.19 196 ARG A CA 1
ATOM 1528 C C . ARG A 1 196 ? 1.549 -14.575 -20.761 1.00 78.19 196 ARG A C 1
ATOM 1530 O O . ARG A 1 196 ? 0.371 -14.784 -21.046 1.00 78.19 196 ARG A O 1
ATOM 1537 N N . GLY A 1 197 ? 2.497 -14.380 -21.677 1.00 80.94 197 GLY A N 1
ATOM 1538 C CA . GLY A 1 197 ? 2.206 -14.197 -23.097 1.00 80.94 197 GLY A CA 1
ATOM 1539 C C . GLY A 1 197 ? 1.308 -12.984 -23.354 1.00 80.94 197 GLY A C 1
ATOM 1540 O O . GLY A 1 197 ? 0.627 -12.922 -24.372 1.00 80.94 197 GLY A O 1
ATOM 1541 N N . ALA A 1 198 ? 1.262 -12.031 -22.416 1.00 76.88 198 ALA A N 1
ATOM 1542 C CA . ALA A 1 198 ? 0.368 -10.881 -22.482 1.00 76.88 198 ALA A CA 1
ATOM 1543 C C . ALA A 1 198 ? 0.794 -9.856 -23.540 1.00 76.88 198 ALA A C 1
ATOM 1545 O O . ALA A 1 198 ? -0.010 -8.990 -23.874 1.00 76.88 198 ALA A O 1
ATOM 1546 N N . LEU A 1 199 ? 2.033 -9.976 -24.028 1.00 75.75 199 LEU A N 1
ATOM 1547 C CA . LEU A 1 199 ? 2.647 -9.150 -25.066 1.00 75.75 199 LEU A CA 1
ATOM 1548 C C . LEU A 1 199 ? 2.737 -9.872 -26.426 1.00 75.75 199 LEU A C 1
ATOM 1550 O O . LEU A 1 199 ? 3.341 -9.348 -27.356 1.00 75.75 199 LEU A O 1
ATOM 1554 N N . ASN A 1 200 ? 2.179 -11.083 -26.555 1.00 77.12 200 ASN A N 1
ATOM 1555 C CA . ASN A 1 200 ? 2.244 -11.847 -27.800 1.00 77.12 200 ASN A CA 1
ATOM 1556 C C . ASN A 1 200 ? 1.332 -11.227 -28.871 1.00 77.12 200 ASN A C 1
ATOM 1558 O O . ASN A 1 200 ? 0.176 -10.892 -28.600 1.00 77.12 200 ASN A O 1
ATOM 1562 N N . HIS A 1 201 ? 1.824 -11.142 -30.111 1.00 57.62 201 HIS A N 1
ATOM 1563 C CA . HIS A 1 201 ? 1.029 -10.696 -31.256 1.00 57.62 201 HIS A CA 1
ATOM 1564 C C . HIS A 1 201 ? -0.230 -11.568 -31.412 1.00 57.62 201 HIS A C 1
ATOM 1566 O O . HIS A 1 201 ? -0.136 -12.782 -31.584 1.00 57.62 201 HIS A O 1
ATOM 1572 N N . GLY A 1 202 ? -1.411 -10.946 -31.316 1.00 55.47 202 GLY A N 1
ATOM 1573 C CA . GLY A 1 202 ? -2.715 -11.620 -31.392 1.00 55.47 202 GLY A CA 1
ATOM 1574 C C . GLY A 1 202 ? -3.679 -11.301 -30.244 1.00 55.47 202 GLY A C 1
ATOM 1575 O O . GLY A 1 202 ? -4.867 -11.596 -30.350 1.00 55.47 202 GLY A O 1
ATOM 1576 N N . THR A 1 203 ? -3.226 -10.658 -29.162 1.00 55.22 203 THR A N 1
ATOM 1577 C CA . THR A 1 203 ? -4.118 -10.217 -28.079 1.00 55.22 203 THR A CA 1
ATOM 1578 C C . THR A 1 203 ? -4.761 -8.849 -28.361 1.00 55.22 203 THR A C 1
ATOM 1580 O O . THR A 1 203 ? -4.393 -7.879 -27.716 1.00 55.22 203 THR A O 1
ATOM 1583 N N . ASN A 1 204 ? -5.707 -8.756 -29.305 1.00 55.12 204 ASN A N 1
ATOM 1584 C CA . ASN A 1 204 ? -6.641 -7.622 -29.526 1.00 55.12 204 ASN A CA 1
ATOM 1585 C C . ASN A 1 204 ? -6.102 -6.161 -29.473 1.00 55.12 204 ASN A C 1
ATOM 1587 O O . ASN A 1 204 ? -6.911 -5.249 -29.321 1.00 55.12 204 ASN A O 1
ATOM 1591 N N . ASP A 1 205 ? -4.792 -5.905 -29.582 1.00 64.62 205 ASP A N 1
ATOM 1592 C CA . ASP A 1 205 ? -4.174 -4.590 -29.297 1.00 64.62 205 ASP A CA 1
ATOM 1593 C C . ASP A 1 205 ? -4.553 -3.999 -27.919 1.00 64.62 205 ASP A C 1
ATOM 1595 O O . ASP A 1 205 ? -4.451 -2.796 -27.681 1.00 64.62 205 ASP A O 1
ATOM 1599 N N . GLU A 1 206 ? -4.985 -4.838 -26.970 1.00 68.88 206 GLU A N 1
ATOM 1600 C CA . GLU A 1 206 ? -5.362 -4.361 -25.641 1.00 68.88 206 GLU A CA 1
ATOM 1601 C C . GLU A 1 206 ? -4.107 -3.996 -24.835 1.00 68.88 206 GLU A C 1
ATOM 1603 O O . GLU A 1 206 ? -3.284 -4.879 -24.560 1.00 68.88 206 GLU A O 1
ATOM 1608 N N . PRO A 1 207 ? -3.953 -2.729 -24.403 1.00 73.38 207 PRO A N 1
ATOM 1609 C CA . PRO A 1 207 ? -2.777 -2.322 -23.657 1.00 73.38 207 PRO A CA 1
ATOM 1610 C C . PRO A 1 207 ? -2.748 -2.997 -22.280 1.00 73.38 207 PRO A C 1
ATOM 1612 O O . PRO A 1 207 ? -3.771 -3.165 -21.599 1.00 73.38 207 PRO A O 1
ATOM 1615 N N . VAL A 1 208 ? -1.542 -3.385 -21.866 1.00 79.31 208 VAL A N 1
ATOM 1616 C CA . VAL A 1 208 ? -1.268 -3.899 -20.523 1.00 79.31 208 VAL A CA 1
ATOM 1617 C C . VAL A 1 208 ? -1.136 -2.717 -19.573 1.00 79.31 208 VAL A C 1
ATOM 1619 O O . VAL A 1 208 ? -0.294 -1.848 -19.776 1.00 79.31 208 VAL A O 1
ATOM 1622 N N . ASP A 1 209 ? -1.959 -2.701 -18.527 1.00 79.50 209 ASP A N 1
ATOM 1623 C CA . ASP A 1 209 ? -1.905 -1.676 -17.487 1.00 79.50 209 ASP A CA 1
ATOM 1624 C C . ASP A 1 209 ? -1.226 -2.244 -16.235 1.00 79.50 209 ASP A C 1
ATOM 1626 O O . ASP A 1 209 ? -1.609 -3.308 -15.730 1.00 79.50 209 ASP A O 1
ATOM 1630 N N . ILE A 1 210 ? -0.206 -1.534 -15.749 1.00 80.62 210 ILE A N 1
ATOM 1631 C CA . ILE A 1 210 ? 0.568 -1.893 -14.559 1.00 80.62 210 ILE A CA 1
ATOM 1632 C C . ILE A 1 210 ? 0.369 -0.797 -13.515 1.00 80.62 210 ILE A C 1
ATOM 1634 O O . ILE A 1 210 ? 0.681 0.371 -13.744 1.00 80.62 210 ILE A O 1
ATOM 1638 N N . GLY A 1 211 ? -0.154 -1.177 -12.350 1.00 78.00 211 GLY A N 1
ATOM 1639 C CA . GLY A 1 211 ? -0.302 -0.268 -11.221 1.00 78.00 211 GLY A CA 1
ATOM 1640 C C . GLY A 1 211 ? 1.014 -0.144 -10.470 1.00 78.00 211 GLY A C 1
ATOM 1641 O O . GLY A 1 211 ? 1.497 -1.133 -9.925 1.00 78.00 211 GLY A O 1
ATOM 1642 N N . VAL A 1 212 ? 1.572 1.063 -10.408 1.00 74.44 212 VAL A N 1
ATOM 1643 C CA . VAL A 1 212 ? 2.816 1.324 -9.675 1.00 74.44 212 VAL A CA 1
ATOM 1644 C C . VAL A 1 212 ? 2.556 2.307 -8.541 1.00 74.44 212 VAL A C 1
ATOM 1646 O O . VAL A 1 212 ? 1.906 3.331 -8.750 1.00 74.44 212 VAL A O 1
ATOM 1649 N N . ASP A 1 213 ? 2.997 1.962 -7.337 1.00 72.38 213 ASP A N 1
ATOM 1650 C CA . ASP A 1 213 ? 3.082 2.861 -6.183 1.00 72.38 213 ASP A CA 1
ATOM 1651 C C . ASP A 1 213 ? 4.552 3.038 -5.824 1.00 72.38 213 ASP A C 1
ATOM 1653 O O . ASP A 1 213 ? 5.279 2.050 -5.711 1.00 72.38 213 ASP A O 1
ATOM 1657 N N . SER A 1 214 ? 5.040 4.268 -5.761 1.00 68.12 214 SER A N 1
ATOM 1658 C CA . SER A 1 214 ? 6.463 4.480 -5.535 1.00 68.12 214 SER A CA 1
ATOM 1659 C C . SER A 1 214 ? 6.767 5.921 -5.190 1.00 68.12 214 SER A C 1
ATOM 1661 O O . SER A 1 214 ? 6.703 6.805 -6.049 1.00 68.12 214 SER A O 1
ATOM 1663 N N . SER A 1 215 ? 7.244 6.124 -3.966 1.00 71.50 215 SER A N 1
ATOM 1664 C CA . SER A 1 215 ? 7.874 7.382 -3.576 1.00 71.50 215 SER A CA 1
ATOM 1665 C C . SER A 1 215 ? 9.077 7.705 -4.468 1.00 71.50 215 SER A C 1
ATOM 1667 O O . SER A 1 215 ? 9.290 8.870 -4.788 1.00 71.50 215 SER A O 1
ATOM 1669 N N . VAL A 1 216 ? 9.824 6.701 -4.944 1.00 67.75 216 VAL A N 1
ATOM 1670 C CA . VAL A 1 216 ? 10.965 6.896 -5.855 1.00 67.75 216 VAL A CA 1
ATOM 1671 C C . VAL A 1 216 ? 10.517 7.444 -7.210 1.00 67.75 216 VAL A C 1
ATOM 1673 O O . VAL A 1 216 ? 11.126 8.383 -7.704 1.00 67.75 216 VAL A O 1
ATOM 1676 N N . ILE A 1 217 ? 9.446 6.920 -7.806 1.00 72.06 217 ILE A N 1
ATOM 1677 C CA . ILE A 1 217 ? 8.907 7.454 -9.069 1.00 72.06 21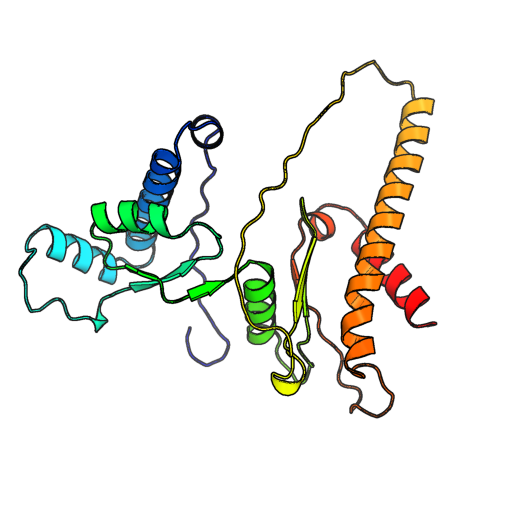7 ILE A CA 1
ATOM 1678 C C . ILE A 1 217 ? 8.324 8.852 -8.866 1.00 72.06 217 ILE A C 1
ATOM 1680 O O . ILE A 1 217 ? 8.481 9.705 -9.736 1.00 72.06 217 ILE A O 1
ATOM 1684 N N . GLU A 1 218 ? 7.668 9.093 -7.732 1.00 69.44 218 GLU A N 1
ATOM 1685 C CA . GLU A 1 218 ? 7.067 10.392 -7.427 1.00 69.44 218 GLU A CA 1
ATOM 1686 C C . GLU A 1 218 ? 8.107 11.486 -7.146 1.00 69.44 218 GLU A C 1
ATOM 1688 O O . GLU A 1 218 ? 7.910 12.633 -7.543 1.00 69.44 218 GLU A O 1
ATOM 1693 N N . HIS A 1 219 ? 9.212 11.149 -6.475 1.00 67.38 219 HIS A N 1
ATOM 1694 C CA . HIS A 1 219 ? 10.167 12.133 -5.954 1.00 67.38 219 HIS A CA 1
ATOM 1695 C C . HIS A 1 219 ? 11.505 12.148 -6.696 1.00 67.38 219 HIS A C 1
ATOM 1697 O O . HIS A 1 219 ? 12.238 13.130 -6.573 1.00 67.38 219 HIS A O 1
ATOM 1703 N N . TYR A 1 220 ? 11.848 11.102 -7.457 1.00 64.19 220 TYR A N 1
ATOM 1704 C CA . TYR A 1 220 ? 13.087 11.053 -8.230 1.00 64.19 220 TYR A CA 1
ATOM 1705 C C . TYR A 1 220 ? 12.831 11.444 -9.696 1.00 64.19 220 TYR A C 1
ATOM 1707 O O . TYR A 1 220 ? 12.217 10.677 -10.448 1.00 64.19 220 TYR A O 1
ATOM 1715 N N . PRO A 1 221 ? 13.319 12.617 -10.146 1.00 69.56 221 PRO A N 1
ATOM 1716 C CA . PRO A 1 221 ? 13.081 13.096 -11.502 1.00 69.56 221 PRO A CA 1
ATOM 1717 C C . PRO A 1 221 ? 13.575 12.100 -12.553 1.00 69.56 221 PRO A C 1
ATOM 1719 O O . PRO A 1 221 ? 14.660 11.535 -12.420 1.00 69.56 221 PRO A O 1
ATOM 1722 N N . PHE A 1 222 ? 12.791 11.915 -13.617 1.00 77.25 222 PHE A N 1
ATOM 1723 C CA . PHE A 1 222 ? 13.125 11.066 -14.769 1.00 77.25 222 PHE A CA 1
ATOM 1724 C C . PHE A 1 222 ? 13.293 9.567 -14.459 1.00 77.25 222 PHE A C 1
ATOM 1726 O O . PHE A 1 222 ? 13.642 8.795 -15.350 1.00 77.25 222 PHE A O 1
ATOM 1733 N N . TYR A 1 223 ? 13.018 9.109 -13.229 1.00 77.31 223 TYR A N 1
ATOM 1734 C CA . TYR A 1 223 ? 13.114 7.683 -12.886 1.00 77.31 223 TYR A CA 1
ATOM 1735 C C . TYR A 1 223 ? 12.189 6.834 -13.756 1.00 77.31 223 TYR A C 1
ATOM 1737 O O . TYR A 1 223 ? 12.582 5.778 -14.250 1.00 77.31 223 TYR A O 1
ATOM 1745 N N . LEU A 1 224 ? 10.972 7.325 -14.002 1.00 80.94 224 LEU A N 1
ATOM 1746 C CA . LEU A 1 224 ? 10.021 6.652 -14.876 1.00 80.94 224 LEU A CA 1
ATOM 1747 C C . LEU A 1 224 ? 10.527 6.571 -16.327 1.00 80.94 224 LEU A C 1
ATOM 1749 O O . LEU A 1 224 ? 10.359 5.533 -16.964 1.00 80.94 224 LEU A O 1
ATOM 1753 N N . ASP A 1 225 ? 11.201 7.610 -16.826 1.00 84.75 225 ASP A N 1
ATOM 1754 C CA . ASP A 1 225 ? 11.803 7.602 -18.164 1.00 84.75 225 ASP A CA 1
ATOM 1755 C C . ASP A 1 225 ? 12.906 6.542 -18.263 1.00 84.75 225 ASP A C 1
ATOM 1757 O O . ASP A 1 225 ? 12.904 5.739 -19.195 1.00 84.75 225 ASP A O 1
ATOM 1761 N N . MET A 1 226 ? 13.778 6.447 -17.253 1.00 83.62 226 MET A N 1
ATOM 1762 C CA . MET A 1 226 ? 14.810 5.403 -17.173 1.00 83.62 226 MET A CA 1
ATOM 1763 C C . MET A 1 226 ? 14.211 3.988 -17.113 1.00 83.62 226 MET A C 1
ATOM 1765 O O . MET A 1 226 ? 14.767 3.045 -17.682 1.00 83.62 226 MET A O 1
ATOM 1769 N N . VAL A 1 227 ? 13.072 3.818 -16.431 1.00 84.62 227 VAL A N 1
ATOM 1770 C CA . VAL A 1 227 ? 12.338 2.543 -16.412 1.00 84.62 227 VAL A CA 1
ATOM 1771 C C . VAL A 1 227 ? 11.793 2.223 -17.805 1.00 84.62 227 VAL A C 1
ATOM 1773 O O . VAL A 1 227 ? 11.947 1.090 -18.259 1.00 84.62 227 VAL A O 1
ATOM 1776 N N . TYR A 1 228 ? 11.213 3.197 -18.513 1.00 86.75 228 TYR A N 1
ATOM 1777 C CA . TYR A 1 228 ? 10.746 3.007 -19.889 1.00 86.75 228 TYR A CA 1
ATOM 1778 C C . TYR A 1 228 ? 11.884 2.688 -20.860 1.00 86.75 228 TYR A C 1
ATOM 1780 O O . TYR A 1 228 ? 11.720 1.815 -21.710 1.00 86.75 228 TYR A O 1
ATOM 1788 N N . GLU A 1 229 ? 13.042 3.335 -20.727 1.00 87.50 229 GLU A N 1
ATOM 1789 C CA . GLU A 1 229 ? 14.248 2.986 -21.486 1.00 87.50 229 GLU A CA 1
ATOM 1790 C C . GLU A 1 229 ? 14.668 1.533 -21.239 1.00 87.50 229 GLU A C 1
ATOM 1792 O O . GLU A 1 229 ? 14.963 0.800 -22.184 1.00 87.50 229 GLU A O 1
ATOM 1797 N N . GLY A 1 230 ? 14.645 1.091 -19.978 1.00 87.31 230 GLY A N 1
ATOM 1798 C CA . GLY A 1 230 ? 14.909 -0.300 -19.618 1.00 87.31 230 GLY A CA 1
ATOM 1799 C C . GLY A 1 230 ? 13.897 -1.270 -20.236 1.00 87.31 230 GLY A C 1
ATOM 1800 O O . GLY A 1 230 ? 14.292 -2.276 -20.823 1.00 87.31 230 GLY A O 1
ATOM 1801 N N . LEU A 1 231 ? 12.602 -0.942 -20.177 1.00 87.25 231 LEU A N 1
ATOM 1802 C CA . LEU A 1 231 ? 11.532 -1.750 -20.771 1.00 87.25 231 LEU A CA 1
ATOM 1803 C C . LEU A 1 231 ? 11.691 -1.878 -22.291 1.00 87.25 231 LEU A C 1
ATOM 1805 O O . LEU A 1 231 ? 11.591 -2.984 -22.817 1.00 87.25 231 LEU A O 1
ATOM 1809 N N . ARG A 1 232 ? 11.986 -0.775 -22.986 1.00 87.19 232 ARG A N 1
ATOM 1810 C CA . ARG A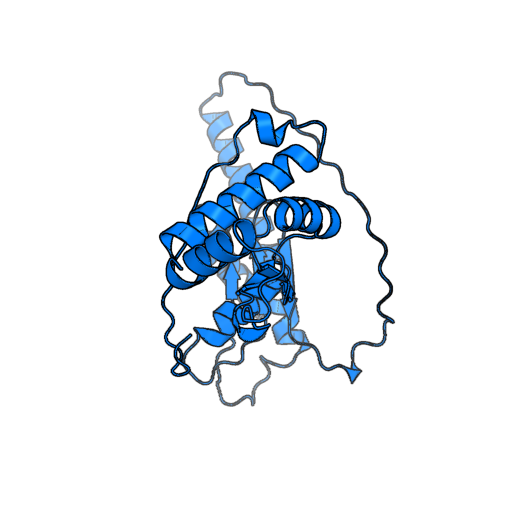 1 232 ? 12.270 -0.758 -24.431 1.00 87.19 232 ARG A CA 1
ATOM 1811 C C . ARG A 1 232 ? 13.444 -1.663 -24.789 1.00 87.19 232 ARG A C 1
ATOM 1813 O O . ARG A 1 232 ? 13.318 -2.525 -25.654 1.00 87.19 232 ARG A O 1
ATOM 1820 N N . ALA A 1 233 ? 14.540 -1.555 -24.037 1.00 87.94 233 ALA A N 1
ATOM 1821 C CA . ALA A 1 233 ? 15.715 -2.397 -24.229 1.00 87.94 233 ALA A CA 1
ATOM 1822 C C . ALA A 1 233 ? 15.418 -3.897 -24.034 1.00 87.94 233 ALA A C 1
ATOM 1824 O O . ALA A 1 233 ? 15.939 -4.718 -24.783 1.00 87.94 233 ALA A O 1
ATOM 1825 N N . ILE A 1 234 ? 14.577 -4.264 -23.058 1.00 86.69 234 ILE A N 1
ATOM 1826 C CA . ILE A 1 234 ? 14.176 -5.664 -22.816 1.00 86.69 234 ILE A CA 1
ATOM 1827 C C . ILE A 1 234 ? 13.285 -6.194 -23.941 1.00 86.69 234 ILE A C 1
ATOM 1829 O O . ILE A 1 234 ? 13.425 -7.344 -24.351 1.00 86.69 234 ILE A O 1
ATOM 1833 N N . LEU A 1 235 ? 12.351 -5.368 -24.414 1.00 81.81 235 LEU A N 1
ATOM 1834 C CA . LEU A 1 235 ? 11.375 -5.746 -25.435 1.00 81.81 235 LEU A CA 1
ATOM 1835 C C . LEU A 1 235 ? 11.927 -5.644 -26.866 1.00 81.81 235 LEU A C 1
ATOM 1837 O O . LEU A 1 235 ? 11.290 -6.143 -27.789 1.00 81.81 235 LEU A O 1
ATOM 1841 N N . GLY A 1 236 ? 13.107 -5.044 -27.047 1.00 78.81 236 GLY A N 1
ATOM 1842 C CA . GLY A 1 236 ? 13.757 -4.886 -28.348 1.00 78.81 236 GLY A CA 1
ATOM 1843 C C . GLY A 1 236 ? 13.076 -3.859 -29.257 1.00 78.81 236 GLY A C 1
ATOM 1844 O O . GLY A 1 236 ? 13.098 -4.036 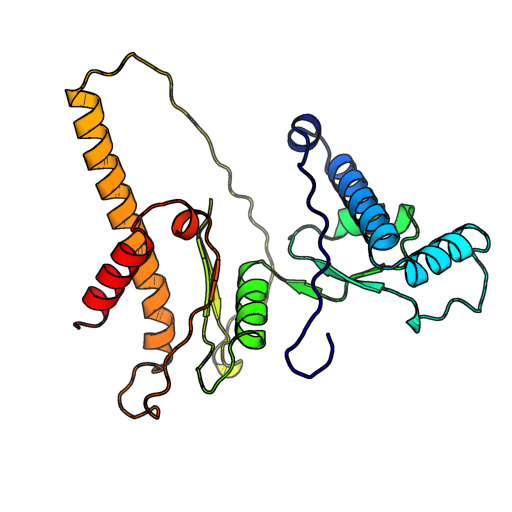-30.474 1.00 78.81 236 GLY A O 1
ATOM 1845 N N . ILE A 1 237 ? 12.460 -2.824 -28.669 1.00 62.59 237 ILE A N 1
ATOM 1846 C CA . ILE A 1 237 ? 11.702 -1.759 -29.358 1.00 62.59 237 ILE A CA 1
ATOM 1847 C C . ILE A 1 237 ? 12.269 -0.366 -29.096 1.00 62.59 237 ILE A C 1
ATOM 1849 O O . ILE A 1 237 ? 12.915 -0.171 -28.042 1.00 62.59 237 ILE A O 1
#

Organism: Fusarium oxysporum (strain Fo5176) (NCBI:txid660025)

Radius of gyration: 23.2 Å; chains: 1; bounding box: 65×47×59 Å

InterPro domains:
  IPR001312 Hexokinase [PTHR19443] (153-236)
  IPR022672 Hexokinase, N-terminal [PF00349] (4-83)
  IPR022673 Hexokinase, C-terminal [PF03727] (151-236)
  IPR043129 ATPase, nucleotide binding domain [SSF53067] (7-112)
  IPR043129 ATPase, nucleotide binding domain [SSF53067] (148-235)

pLDDT: mean 70.76, std 14.65, range [26.58, 90.44]

Sequence (237 aa):
MYGDMTFKLAFTKVTISMGLMLAKTAEELCAFLATQIEDSLELHHPEHYTTIVRKRQTPNDPSIFEDKVFQLGFTFSFLVQQLQEIDKRVLLVRVAALVNDTVSRLMARSYTASGKTRKLLGVTFDTGTNGAHIEKLANIQKPIQGKSTSLQLEDVLDSHALSVDDTRTFKEIANSVVHRAARLSSISLAAIPIHRGALNHGTNDEPVDIGVDSSVIEHYPFYLDMVYEGLRAILGI